Protein AF-A0A7S1TR32-F1 (afdb_monomer_lite)

InterPro domains:
  IPR044650 Tetratricopeptide repeat protein SRFR1-like [PTHR44749] (21-317)

Foldseek 3Di:
DDDDDDPDPDPPPPPPPPVVVVVCVVCPPPQDPVSVVLQVQLLVQLCVPQDPDPPGDDDPLSSSLVSNLVVVLVVLLVVCLVCVVFRDKDFLVQQPCVVPPPDPPRIDRDALSNSVSSSQVSVCRSVVPDHDDDLVPPDPVCQQLQVKPKAWCDFQPDGDPVRVVCVVVLLLVFLVLLVCLVPDDPDPPPPDPNPVVVPPPDAHLPADPVLSVQLSVDPDLCSNCVSSVAKHKGFDWDQALLDHPDTDTHKIWTKHQDADDDPDDPPSRVDRSHITTIIIDRNHPVVVVSVVSRRRSVRVVVSVVVSVVVPPDPPDDDPPPDDDDD

Organism: NCBI:txid124430

Sequence (326 aa):
VNPNPTPNPNPNPNLLPSRVAAYLRSKPFTAGAGRRALNEAAQRVGPWVQLRCKGFLANRRQHQQFGYAALQTAQAFRARVRAGGSGWAVTNAASSSSRHDGGDGGRHAFGWRDLFDAAAGWRQLSEPNDPVWWIDELPEASFRAGFGLQTPIVNGQQKVTRYYAYHGKAFAVLKAGMQRELRLPERHPRAEPNPGDGGRSGYRLRLSAAELKAAVAASTLEDAYGVVGQDFWVVTPCASTARPGEVLEGTRLTLVRKRPEVGAPAGAGTLDLGYEFTIRTASTPERWADMAAEMDAAFDALLTLAAQLESEPSANPNPNPNPNPN

Radius of gyration: 27.38 Å; chains: 1; bounding box: 57×77×94 Å

pLDDT: mean 77.46, std 17.84, range [32.88, 96.44]

Secondary structure (DSSP, 8-state):
----PPPPS---TTTTHHHHHHHHHHS-----HHHHHHHHHHHHHGGGG---STT----HHHHHHHHHHHHHHHHHHHHHHHTTTT--EEESTT-GGGGTS--TTSEEE--HHHHHHHHHHHHHHH-TTS----GGGS-HHHHHTT--EEEEEEEETEE-TTTGGGHHHHHHHHHHHHHHHTTS-S--TT-PPPGGGTT---------HHHHHHHHH--SHHHHHHHH-S-EEEEEEEE-SSSTT-EEEEEEEEEEE--PPTTPPTTGGG----EEEEEEE---HHHHHHHHHHHHHHHHHHHHHHHHHHHS--------------

Structure (mmCIF, N/CA/C/O backbone):
data_AF-A0A7S1TR32-F1
#
_entry.id   AF-A0A7S1TR32-F1
#
loop_
_atom_site.group_PDB
_atom_site.id
_atom_site.type_symbol
_atom_site.label_atom_id
_atom_site.label_alt_id
_atom_site.label_comp_id
_atom_site.label_asym_id
_atom_site.label_entity_id
_atom_site.label_seq_id
_atom_site.pdbx_PDB_ins_code
_atom_site.Cartn_x
_atom_site.Cartn_y
_atom_site.Cartn_z
_atom_site.occupancy
_atom_site.B_iso_or_equiv
_atom_site.auth_seq_id
_atom_site.auth_comp_id
_atom_site.auth_asym_id
_atom_site.auth_atom_id
_atom_site.pdbx_PDB_model_num
ATOM 1 N N . VAL A 1 1 ? 22.791 53.482 11.772 1.00 49.47 1 VAL A N 1
ATOM 2 C CA . VAL A 1 1 ? 21.836 54.308 11.001 1.00 49.47 1 VAL A CA 1
ATOM 3 C C . VAL A 1 1 ? 22.283 54.353 9.548 1.00 49.47 1 VAL A C 1
ATOM 5 O O . VAL A 1 1 ? 23.217 55.072 9.238 1.00 49.47 1 VAL A O 1
ATOM 8 N N . ASN A 1 2 ? 21.671 53.533 8.696 1.00 34.53 2 ASN A N 1
ATOM 9 C CA . ASN A 1 2 ? 21.180 53.920 7.369 1.00 34.53 2 ASN A CA 1
ATOM 10 C C . ASN A 1 2 ? 20.106 52.870 6.990 1.00 34.53 2 ASN A C 1
ATOM 12 O O . ASN A 1 2 ? 20.336 51.688 7.259 1.00 34.53 2 ASN A O 1
ATOM 16 N N . PRO A 1 3 ? 18.909 53.276 6.536 1.00 46.06 3 PRO A N 1
ATOM 17 C CA . PRO A 1 3 ? 17.685 52.494 6.653 1.00 46.06 3 PRO A CA 1
ATOM 18 C C . PRO A 1 3 ? 17.413 51.627 5.416 1.00 46.06 3 PRO A C 1
ATOM 20 O O . PRO A 1 3 ? 18.038 51.794 4.374 1.00 46.06 3 PRO A O 1
ATOM 23 N N . ASN A 1 4 ? 16.464 50.702 5.585 1.00 46.94 4 ASN A N 1
ATOM 24 C CA . ASN A 1 4 ? 15.763 49.899 4.577 1.00 46.94 4 ASN A CA 1
ATOM 25 C C . ASN A 1 4 ? 16.014 50.273 3.101 1.00 46.94 4 ASN A C 1
ATOM 27 O O . ASN A 1 4 ? 15.671 51.391 2.704 1.00 46.94 4 ASN A O 1
ATOM 31 N N . PRO A 1 5 ? 16.435 49.324 2.240 1.00 46.81 5 PRO A N 1
ATOM 32 C CA . PRO A 1 5 ? 16.205 49.486 0.816 1.00 46.81 5 PRO A CA 1
ATOM 33 C C . PRO A 1 5 ? 14.688 49.467 0.586 1.00 46.81 5 PRO A C 1
ATOM 35 O O . PRO A 1 5 ? 13.994 48.511 0.937 1.00 46.81 5 PRO A O 1
ATOM 38 N N . THR A 1 6 ? 14.159 50.558 0.044 1.00 51.66 6 THR A N 1
ATOM 39 C CA . THR A 1 6 ? 12.768 50.656 -0.392 1.00 51.66 6 THR A CA 1
ATOM 40 C C . THR A 1 6 ? 12.450 49.531 -1.386 1.00 51.66 6 THR A C 1
ATOM 42 O O . THR A 1 6 ? 13.268 49.235 -2.264 1.00 51.66 6 THR A O 1
ATOM 45 N N . PRO A 1 7 ? 11.273 48.884 -1.295 1.00 47.72 7 PRO A N 1
ATOM 46 C CA . PRO A 1 7 ? 10.867 47.928 -2.307 1.00 47.72 7 PRO A CA 1
ATOM 47 C C . PRO A 1 7 ? 10.631 48.681 -3.616 1.00 47.72 7 PRO A C 1
ATOM 49 O O . PRO A 1 7 ? 9.902 49.671 -3.654 1.00 47.72 7 PRO A O 1
ATOM 52 N N . ASN A 1 8 ? 11.267 48.212 -4.688 1.00 47.56 8 ASN A N 1
ATOM 53 C CA . ASN A 1 8 ? 11.054 48.715 -6.040 1.00 47.56 8 ASN A CA 1
ATOM 54 C C . ASN A 1 8 ? 9.543 48.660 -6.377 1.00 47.56 8 ASN A C 1
ATOM 56 O O . ASN A 1 8 ? 8.982 47.562 -6.396 1.00 47.56 8 ASN A O 1
ATOM 60 N N . PRO A 1 9 ? 8.868 49.797 -6.642 1.00 44.91 9 PRO A N 1
ATOM 61 C CA . PRO A 1 9 ? 7.409 49.853 -6.741 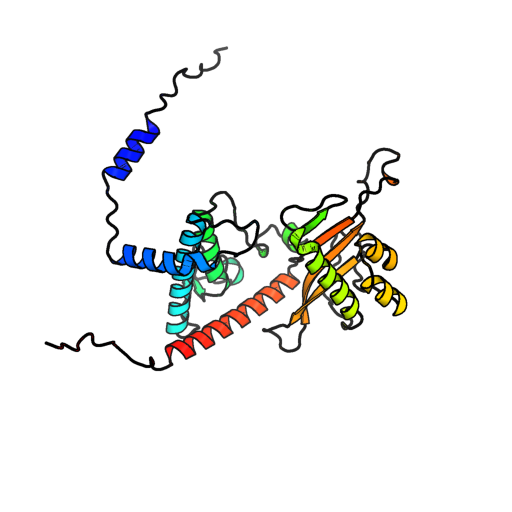1.00 44.91 9 PRO A CA 1
ATOM 62 C C . PRO A 1 9 ? 6.858 49.365 -8.088 1.00 44.91 9 PRO A C 1
ATOM 64 O O . PRO A 1 9 ? 5.678 49.549 -8.367 1.00 44.91 9 PRO A O 1
ATOM 67 N N . ASN A 1 10 ? 7.676 48.736 -8.936 1.00 47.22 10 ASN A N 1
ATOM 68 C CA . ASN A 1 10 ? 7.215 48.200 -10.212 1.00 47.22 10 ASN A CA 1
ATOM 69 C C . ASN A 1 10 ? 7.830 46.821 -10.499 1.00 47.22 10 ASN A C 1
ATOM 71 O O . ASN A 1 10 ? 8.858 46.727 -11.179 1.00 47.22 10 ASN A O 1
ATOM 75 N N . PRO A 1 11 ? 7.206 45.715 -10.049 1.00 45.19 11 PRO A N 1
ATOM 76 C CA . PRO A 1 11 ? 7.463 44.433 -10.673 1.00 45.19 11 PRO A CA 1
ATOM 77 C C . PRO A 1 11 ? 6.839 44.511 -12.064 1.00 45.19 11 PRO A C 1
ATOM 79 O O . PRO A 1 11 ? 5.631 44.368 -12.211 1.00 45.19 11 PRO A O 1
ATOM 82 N N . ASN A 1 12 ? 7.642 44.803 -13.088 1.00 48.34 12 ASN A N 1
ATOM 83 C CA . ASN A 1 12 ? 7.178 44.765 -14.471 1.00 48.34 12 ASN A CA 1
ATOM 84 C C . ASN A 1 12 ? 6.561 43.370 -14.733 1.00 48.34 12 ASN A C 1
ATOM 86 O O . ASN A 1 12 ? 7.318 42.394 -14.799 1.00 48.34 12 ASN A O 1
ATOM 90 N N . PRO A 1 13 ? 5.227 43.239 -14.890 1.00 46.03 13 PRO A N 1
ATOM 91 C CA . PRO A 1 13 ? 4.562 41.933 -14.930 1.00 46.03 13 PRO A CA 1
ATOM 92 C C . PRO A 1 13 ? 4.910 41.119 -16.186 1.00 46.03 13 PRO A C 1
ATOM 94 O O . PRO A 1 13 ? 4.563 39.945 -16.292 1.00 46.03 13 PRO A O 1
ATOM 97 N N . ASN A 1 14 ? 5.604 41.735 -17.151 1.00 50.97 14 ASN A N 1
ATOM 98 C CA . ASN A 1 14 ? 5.724 41.241 -18.519 1.00 50.97 14 ASN A CA 1
ATOM 99 C C . ASN A 1 14 ? 7.128 40.778 -18.937 1.00 50.97 14 ASN A C 1
ATOM 101 O O . ASN A 1 14 ? 7.303 40.365 -20.087 1.00 50.97 14 ASN A O 1
ATOM 105 N N . LEU A 1 15 ? 8.132 40.790 -18.053 1.00 47.75 15 LEU A N 1
ATOM 106 C CA . LEU A 1 15 ? 9.514 40.457 -18.448 1.00 47.75 15 LEU A CA 1
ATOM 107 C C . LEU A 1 15 ? 9.893 38.972 -18.343 1.00 47.75 15 LEU A C 1
ATOM 109 O O . LEU A 1 15 ? 10.883 38.560 -18.946 1.00 47.75 15 LEU A O 1
ATOM 113 N N . LEU A 1 16 ? 9.103 38.158 -17.642 1.00 48.06 16 LEU A N 1
ATOM 114 C CA . LEU A 1 16 ? 9.384 36.729 -17.446 1.00 48.06 16 LEU A CA 1
ATOM 115 C C . LEU A 1 16 ? 8.550 35.792 -18.347 1.00 48.06 16 LEU A C 1
ATOM 117 O O . LEU A 1 16 ? 9.132 34.856 -18.896 1.00 48.06 16 LEU A O 1
ATOM 121 N N . PRO A 1 17 ? 7.250 36.035 -18.624 1.00 55.88 17 PRO A N 1
ATOM 122 C CA . PRO A 1 17 ? 6.466 35.126 -19.469 1.00 55.88 17 PRO A CA 1
ATOM 123 C C . PRO A 1 17 ? 6.819 35.224 -20.959 1.00 55.88 17 PRO A C 1
ATOM 125 O O . PRO A 1 17 ? 6.887 34.215 -21.658 1.00 55.88 17 PRO A O 1
ATOM 128 N N . SER A 1 18 ? 7.065 36.438 -21.460 1.00 58.69 18 SER A N 1
ATOM 129 C CA . SER A 1 18 ? 7.232 36.719 -22.892 1.00 58.69 18 SER A CA 1
ATOM 130 C C . SER A 1 18 ? 8.546 36.172 -23.455 1.00 58.69 18 SER A C 1
ATOM 132 O O . SER A 1 18 ? 8.541 35.549 -24.515 1.00 58.69 18 SER A O 1
ATOM 134 N N . ARG A 1 19 ? 9.659 36.324 -22.724 1.00 56.91 19 ARG A N 1
ATOM 135 C CA . ARG A 1 19 ? 10.983 35.809 -23.113 1.00 56.91 19 ARG A CA 1
ATOM 136 C C . ARG A 1 19 ? 11.084 34.292 -23.006 1.00 56.91 19 ARG A C 1
ATOM 138 O O . ARG A 1 19 ? 11.621 33.670 -23.916 1.00 56.91 19 ARG A O 1
ATOM 145 N N . VAL A 1 20 ? 10.518 33.685 -21.960 1.00 58.81 20 VAL A N 1
ATOM 146 C CA . VAL A 1 20 ? 10.451 32.218 -21.831 1.00 58.81 20 VAL A CA 1
ATOM 147 C C . VAL A 1 20 ? 9.552 31.634 -22.917 1.00 58.81 20 VAL A C 1
ATOM 149 O O . VAL A 1 20 ? 9.942 30.689 -23.595 1.00 58.81 20 VAL A O 1
ATOM 152 N N . ALA A 1 21 ? 8.386 32.232 -23.169 1.00 57.97 21 ALA A N 1
ATOM 153 C CA . ALA A 1 21 ? 7.505 31.778 -24.237 1.00 57.97 21 ALA A CA 1
ATOM 154 C C . ALA A 1 21 ? 8.094 32.024 -25.637 1.00 57.97 21 ALA A C 1
ATOM 156 O O . ALA A 1 21 ? 7.834 31.237 -26.542 1.00 57.97 21 ALA A O 1
ATOM 157 N N . ALA A 1 22 ? 8.873 33.088 -25.848 1.00 65.12 22 ALA A N 1
ATOM 158 C CA . ALA A 1 22 ? 9.608 33.316 -27.094 1.00 65.12 22 ALA A CA 1
ATOM 159 C C . ALA A 1 22 ? 10.755 32.310 -27.267 1.00 65.12 22 ALA A C 1
ATOM 161 O O . ALA A 1 22 ? 10.927 31.792 -28.360 1.00 65.12 22 ALA A O 1
ATOM 162 N N . TYR A 1 23 ? 11.473 31.967 -26.194 1.00 63.12 23 TYR A N 1
ATOM 163 C CA . TYR A 1 23 ? 12.521 30.941 -26.185 1.00 63.12 23 TYR A CA 1
ATOM 164 C C . TYR A 1 23 ? 11.973 29.529 -26.457 1.00 63.12 23 TYR A C 1
ATOM 166 O O . TYR A 1 23 ? 12.536 28.776 -27.247 1.00 63.12 23 TYR A O 1
ATOM 174 N N . LEU A 1 24 ? 10.836 29.177 -25.850 1.00 57.56 24 LEU A N 1
ATOM 175 C CA . LEU A 1 24 ? 10.152 27.903 -26.098 1.00 57.56 24 LEU A CA 1
ATOM 176 C C . LEU A 1 24 ? 9.548 27.832 -27.510 1.00 57.56 24 LEU A C 1
ATOM 178 O O . LEU A 1 24 ? 9.465 26.749 -28.082 1.00 57.56 24 LEU A O 1
ATOM 182 N N . ARG A 1 25 ? 9.143 28.973 -28.087 1.00 61.00 25 ARG A N 1
ATOM 183 C CA . ARG A 1 25 ? 8.637 29.062 -29.469 1.00 61.00 25 ARG A CA 1
ATOM 184 C C . ARG A 1 25 ? 9.746 29.109 -30.521 1.00 61.00 25 ARG A C 1
ATOM 186 O O . ARG A 1 25 ? 9.542 28.592 -31.612 1.00 61.00 25 ARG A O 1
ATOM 193 N N . SER A 1 26 ? 10.902 29.698 -30.210 1.00 56.25 26 SER A N 1
ATOM 194 C CA . SER A 1 26 ? 12.038 29.824 -31.136 1.00 56.25 26 SER A CA 1
ATOM 195 C C . SER A 1 26 ? 12.838 28.533 -31.297 1.00 56.25 26 SER A C 1
ATOM 197 O O . SER A 1 26 ? 13.580 28.387 -32.265 1.00 56.25 26 SER A O 1
ATOM 199 N N . LYS A 1 27 ? 12.656 27.570 -30.389 1.00 49.91 27 LYS A N 1
ATOM 200 C CA . LYS A 1 27 ? 13.121 26.191 -30.535 1.00 49.91 27 LYS A CA 1
ATOM 201 C C . LYS A 1 27 ? 11.909 25.263 -30.617 1.00 49.91 27 LYS A C 1
ATOM 203 O O . LYS A 1 27 ? 11.588 24.628 -29.611 1.00 49.91 27 LYS A O 1
ATOM 208 N N . PRO A 1 28 ? 11.214 25.175 -31.770 1.00 51.50 28 PRO A N 1
ATOM 209 C CA . PRO A 1 28 ? 10.171 24.177 -31.935 1.00 51.50 28 PRO A CA 1
ATOM 210 C C . PRO A 1 28 ? 10.794 22.818 -31.642 1.00 51.50 28 PRO A C 1
ATOM 212 O O . PRO A 1 28 ? 11.722 22.377 -32.320 1.00 51.50 28 PRO A O 1
ATOM 215 N N . PHE A 1 29 ? 10.334 22.189 -30.566 1.00 53.91 29 PHE A N 1
ATOM 216 C CA . PHE A 1 29 ? 10.817 20.880 -30.193 1.00 53.91 29 PHE A CA 1
ATOM 217 C C . PHE A 1 29 ? 10.297 19.875 -31.228 1.00 53.91 29 PHE A C 1
ATOM 219 O O . PHE A 1 29 ? 9.183 19.360 -31.121 1.00 53.91 29 PHE A O 1
ATOM 226 N N . THR A 1 30 ? 11.086 19.608 -32.264 1.00 56.97 30 THR A N 1
ATOM 227 C CA . THR A 1 30 ? 10.815 18.541 -33.222 1.00 56.97 30 THR A CA 1
ATOM 228 C C . THR A 1 30 ? 11.233 17.227 -32.583 1.00 56.97 30 THR A C 1
ATOM 230 O O . THR A 1 30 ? 12.394 16.826 -32.583 1.00 56.97 30 THR A O 1
ATOM 233 N N . ALA A 1 31 ? 10.258 16.541 -31.985 1.00 60.44 31 ALA A N 1
ATOM 234 C CA . ALA A 1 31 ? 10.455 15.181 -31.513 1.00 60.44 31 ALA A CA 1
ATOM 235 C C . ALA A 1 31 ? 10.913 14.323 -32.695 1.00 60.44 31 ALA A C 1
ATOM 237 O O . ALA A 1 31 ? 10.138 14.136 -33.630 1.00 60.44 31 ALA A O 1
ATOM 238 N N . GLY A 1 32 ? 12.138 13.791 -32.661 1.00 74.44 32 GLY A N 1
ATOM 239 C CA . GLY A 1 32 ? 12.551 12.747 -33.600 1.00 74.44 32 GLY A CA 1
ATOM 240 C C . GLY A 1 32 ? 11.578 11.561 -33.557 1.00 74.44 32 GLY A C 1
ATOM 241 O O . GLY A 1 32 ? 10.843 11.392 -32.579 1.00 74.44 32 GLY A O 1
ATOM 242 N N . ALA A 1 33 ? 11.561 10.731 -34.603 1.00 74.75 33 ALA A N 1
ATOM 243 C CA . ALA A 1 33 ? 10.620 9.609 -34.720 1.00 74.75 33 ALA A CA 1
ATOM 244 C C . ALA A 1 33 ? 10.589 8.717 -33.461 1.00 74.75 33 ALA A C 1
ATOM 246 O O . ALA A 1 33 ? 9.510 8.391 -32.971 1.00 74.75 33 ALA A O 1
ATOM 247 N N . GLY A 1 34 ? 11.755 8.438 -32.863 1.00 79.38 34 GLY A N 1
ATOM 248 C CA . GLY A 1 34 ? 11.855 7.669 -31.617 1.00 79.38 34 GLY A CA 1
ATOM 249 C C . GLY A 1 34 ? 11.164 8.322 -30.413 1.00 79.38 34 GLY A C 1
ATOM 250 O O . GLY A 1 34 ? 10.498 7.638 -29.642 1.00 79.38 34 GLY A O 1
ATOM 251 N N . ARG A 1 35 ? 11.234 9.654 -30.267 1.00 82.62 35 ARG A N 1
ATOM 252 C CA . ARG A 1 35 ? 10.548 10.356 -29.168 1.00 82.62 35 ARG A CA 1
ATOM 253 C C . ARG A 1 35 ? 9.034 10.397 -29.370 1.00 82.62 35 ARG A C 1
ATOM 255 O O . ARG A 1 35 ? 8.302 10.325 -28.389 1.00 82.62 35 ARG A O 1
ATOM 262 N N . ARG A 1 36 ? 8.555 10.488 -30.616 1.00 86.75 36 ARG A N 1
ATOM 263 C CA . ARG A 1 36 ? 7.113 10.377 -30.904 1.00 86.75 36 ARG A CA 1
ATOM 264 C C . ARG A 1 36 ? 6.587 8.993 -30.539 1.00 86.75 36 ARG A C 1
ATOM 266 O O . ARG A 1 36 ? 5.637 8.909 -29.771 1.00 86.75 36 ARG A O 1
ATOM 273 N N . ALA A 1 37 ? 7.281 7.939 -30.968 1.00 88.00 37 ALA A N 1
ATOM 274 C CA . ALA A 1 37 ? 6.925 6.565 -30.624 1.00 88.00 37 ALA A CA 1
ATOM 275 C C . ALA A 1 37 ? 6.905 6.327 -29.102 1.00 88.00 37 ALA A C 1
ATOM 277 O O . ALA A 1 37 ? 5.963 5.730 -28.585 1.00 88.00 37 ALA A O 1
ATOM 278 N N . LEU A 1 38 ? 7.897 6.849 -28.365 1.00 88.81 38 LEU A N 1
ATOM 279 C CA . LEU A 1 38 ? 7.924 6.761 -26.901 1.00 88.81 38 LEU A CA 1
ATOM 280 C C . LEU A 1 38 ? 6.720 7.469 -26.262 1.00 88.81 38 LEU A C 1
ATOM 282 O O . LEU A 1 38 ? 6.091 6.926 -25.357 1.00 88.81 38 LEU A O 1
ATOM 286 N N . ASN A 1 39 ? 6.381 8.668 -26.739 1.00 91.12 39 ASN A N 1
ATOM 287 C CA . ASN A 1 39 ? 5.236 9.421 -26.232 1.00 91.12 39 ASN A CA 1
ATOM 288 C C . ASN A 1 39 ? 3.913 8.696 -26.496 1.00 91.12 39 ASN A C 1
ATOM 290 O O . ASN A 1 39 ? 3.080 8.622 -25.598 1.00 91.12 39 ASN A O 1
ATOM 294 N N . GLU A 1 40 ? 3.728 8.156 -27.699 1.00 92.69 40 GLU A N 1
ATOM 295 C CA . GLU A 1 40 ? 2.534 7.393 -28.071 1.00 92.69 40 GLU A CA 1
ATOM 296 C C . GLU A 1 40 ? 2.396 6.121 -27.228 1.00 92.69 40 GLU A C 1
ATOM 298 O O . GLU A 1 40 ? 1.314 5.828 -26.721 1.00 92.69 40 GLU A O 1
ATOM 303 N N . ALA A 1 41 ? 3.493 5.390 -27.013 1.00 93.50 41 ALA A N 1
ATOM 304 C CA . ALA A 1 41 ? 3.501 4.227 -26.132 1.00 93.50 41 ALA A CA 1
ATOM 305 C C . ALA A 1 41 ? 3.141 4.614 -24.686 1.00 93.50 41 ALA A C 1
ATOM 307 O O . ALA A 1 41 ? 2.286 3.973 -24.072 1.00 93.50 41 ALA A O 1
ATOM 308 N N . ALA A 1 42 ? 3.719 5.702 -24.165 1.00 94.50 42 ALA A N 1
ATOM 309 C CA . ALA A 1 42 ? 3.432 6.186 -22.816 1.00 94.50 42 ALA A CA 1
ATOM 310 C C . ALA A 1 42 ? 1.962 6.608 -22.674 1.00 94.50 42 ALA A C 1
ATOM 312 O O . ALA A 1 42 ? 1.338 6.319 -21.659 1.00 94.50 42 ALA A O 1
ATOM 313 N N . GLN A 1 43 ? 1.373 7.226 -23.700 1.00 94.75 43 GLN A N 1
ATOM 314 C CA . GLN A 1 43 ? -0.041 7.614 -23.708 1.00 94.75 43 GLN A CA 1
ATOM 315 C C . GLN A 1 43 ? -0.998 6.418 -23.733 1.00 94.75 43 GLN A C 1
ATOM 317 O O . GLN A 1 43 ? -2.111 6.528 -23.221 1.00 94.75 43 GLN A O 1
ATOM 322 N N . ARG A 1 44 ? -0.586 5.276 -24.297 1.00 95.81 44 ARG A N 1
ATOM 323 C CA . ARG A 1 44 ? -1.390 4.041 -24.298 1.00 95.81 44 ARG A CA 1
ATOM 324 C C . ARG A 1 44 ? -1.423 3.369 -22.926 1.00 95.81 44 ARG A C 1
ATOM 326 O O . ARG A 1 44 ? -2.480 2.903 -22.512 1.00 95.81 44 ARG A O 1
ATOM 333 N N . VAL A 1 45 ? -0.287 3.335 -22.229 1.00 96.44 45 VAL A N 1
ATOM 334 C CA . VAL A 1 45 ? -0.143 2.668 -20.918 1.00 96.44 45 VAL A CA 1
ATOM 335 C C . VAL A 1 45 ? -0.530 3.591 -19.760 1.00 96.44 45 VAL A C 1
ATOM 337 O O . VAL A 1 45 ? -1.091 3.149 -18.763 1.00 96.44 45 VAL A O 1
ATOM 340 N N . GLY A 1 46 ? -0.281 4.892 -19.903 1.00 95.44 46 GLY A N 1
ATOM 341 C CA . GLY A 1 46 ? -0.515 5.921 -18.892 1.00 95.44 46 GLY A CA 1
ATOM 342 C C . GLY A 1 46 ? -1.868 5.843 -18.174 1.00 95.44 46 GLY A C 1
ATOM 343 O O . GLY A 1 46 ? -1.896 5.884 -16.944 1.00 95.44 46 GLY A O 1
ATOM 344 N N . PRO A 1 47 ? -2.995 5.684 -18.893 1.00 96.00 47 PRO A N 1
ATOM 345 C CA . PRO A 1 47 ? -4.320 5.592 -18.284 1.00 96.00 47 PRO A CA 1
ATOM 346 C C . PRO A 1 47 ? -4.544 4.378 -17.370 1.00 96.00 47 PRO A C 1
ATOM 348 O O . PRO A 1 47 ? -5.540 4.365 -16.650 1.00 96.00 47 PRO A O 1
ATOM 351 N N . TRP A 1 48 ? -3.673 3.361 -17.373 1.00 95.31 48 TRP A N 1
ATOM 352 C CA . TRP A 1 48 ? -3.840 2.160 -16.540 1.00 95.31 48 TRP A CA 1
ATOM 353 C C . TRP A 1 48 ? -3.713 2.448 -15.042 1.00 95.31 48 TRP A C 1
ATOM 355 O O . TRP A 1 48 ? -4.306 1.737 -14.236 1.00 95.31 48 TRP A O 1
ATOM 365 N N . VAL A 1 49 ? -3.022 3.526 -14.659 1.00 92.38 49 VAL A N 1
ATOM 366 C CA . VAL A 1 49 ? -2.949 3.976 -13.258 1.00 92.38 49 VAL A CA 1
ATOM 367 C C . VAL A 1 49 ? -4.268 4.579 -12.756 1.00 92.38 49 VAL A C 1
ATOM 369 O O . VAL A 1 49 ? -4.446 4.790 -11.557 1.00 92.38 49 VAL A O 1
ATOM 372 N N . GLN A 1 50 ? -5.210 4.893 -13.655 1.00 93.00 50 GLN A N 1
ATOM 373 C CA . GLN A 1 50 ? -6.444 5.575 -13.287 1.00 93.00 50 GLN A CA 1
ATOM 374 C C . GLN A 1 50 ? -7.386 4.664 -12.499 1.00 93.00 50 GLN A C 1
ATOM 376 O O . GLN A 1 50 ? -8.044 3.783 -13.055 1.00 93.00 50 GLN A O 1
ATOM 381 N N . LEU A 1 51 ? -7.585 4.992 -11.224 1.00 88.38 51 LEU A N 1
ATOM 382 C CA . LEU A 1 51 ? -8.676 4.426 -10.441 1.00 88.38 51 LEU A CA 1
ATOM 383 C C . LEU A 1 51 ? -10.016 4.981 -10.939 1.00 88.38 51 LEU A C 1
ATOM 385 O O . LEU A 1 51 ? -10.258 6.190 -10.924 1.00 88.38 51 LEU A O 1
ATOM 389 N N . ARG A 1 52 ? -10.901 4.088 -11.390 1.00 88.50 52 ARG A N 1
ATOM 390 C CA . ARG A 1 52 ? -12.247 4.428 -11.877 1.00 88.50 52 ARG A CA 1
ATOM 391 C C . ARG A 1 52 ? -13.261 4.413 -10.731 1.00 88.50 52 ARG A C 1
ATOM 393 O O . ARG A 1 52 ? -14.178 3.597 -10.710 1.00 88.50 52 ARG A O 1
ATOM 400 N N . CYS A 1 53 ? -13.079 5.299 -9.755 1.00 81.00 53 CYS A N 1
ATOM 401 C CA . CYS A 1 53 ? -13.998 5.453 -8.627 1.00 81.00 53 CYS A CA 1
ATOM 402 C C . CYS A 1 53 ? -14.137 6.919 -8.179 1.00 81.00 53 CYS A C 1
ATOM 404 O O . CYS A 1 53 ? -13.349 7.791 -8.549 1.00 81.00 53 CYS A O 1
ATOM 406 N N . LYS A 1 54 ? -15.188 7.209 -7.399 1.00 77.94 54 LYS A N 1
ATOM 407 C CA . LYS A 1 54 ? -15.505 8.570 -6.938 1.00 77.94 54 LYS A CA 1
ATOM 408 C C . LYS A 1 54 ? -14.328 9.171 -6.158 1.00 77.94 54 LYS A C 1
ATOM 410 O O . LYS A 1 54 ? -13.785 8.530 -5.266 1.00 77.94 54 LYS A O 1
ATOM 415 N N . GLY A 1 55 ? -13.985 10.421 -6.472 1.00 77.56 55 GLY A N 1
ATOM 416 C CA . GLY A 1 55 ? -12.896 11.160 -5.820 1.00 77.56 55 GLY A CA 1
ATOM 417 C C . GLY A 1 55 ? -11.528 11.025 -6.498 1.00 77.56 55 GLY A C 1
ATOM 418 O O . GLY A 1 55 ? -10.615 11.755 -6.129 1.00 77.56 55 GLY A O 1
ATOM 419 N N . PHE A 1 56 ? -11.389 10.164 -7.512 1.00 83.56 56 PHE A N 1
ATOM 420 C CA . PHE A 1 56 ? -10.159 10.012 -8.294 1.00 83.56 56 PHE A CA 1
ATOM 421 C C . 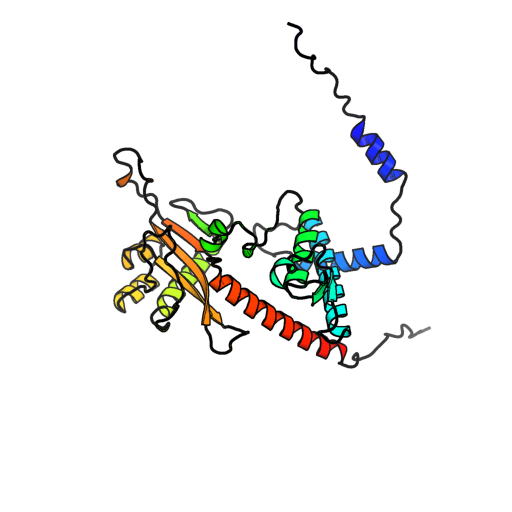PHE A 1 56 ? -10.376 10.546 -9.710 1.00 83.56 56 PHE A C 1
ATOM 423 O O . PHE A 1 56 ? -10.891 9.853 -10.585 1.00 83.56 56 PHE A O 1
ATOM 430 N N . LEU A 1 57 ? -10.018 11.813 -9.926 1.00 89.12 57 LEU A N 1
ATOM 431 C CA . LEU A 1 57 ? -10.139 12.469 -11.229 1.00 89.12 57 LEU A CA 1
ATOM 432 C C . LEU A 1 57 ? -8.968 12.099 -12.142 1.00 89.12 57 LEU A C 1
ATOM 434 O O . LEU A 1 57 ? -7.858 11.853 -11.675 1.00 89.12 57 LEU A O 1
ATOM 438 N N . ALA A 1 58 ? -9.221 12.088 -13.451 1.00 91.88 58 ALA A N 1
ATOM 439 C CA . ALA A 1 58 ? -8.173 11.871 -14.435 1.00 91.88 58 ALA A CA 1
ATOM 440 C C . ALA A 1 58 ? -7.175 13.030 -14.440 1.00 91.88 58 ALA A C 1
ATOM 442 O O . ALA A 1 58 ? -7.555 14.192 -14.577 1.00 91.88 58 ALA A O 1
ATOM 443 N N . ASN A 1 59 ? -5.889 12.698 -14.351 1.00 90.88 59 ASN A N 1
ATOM 444 C CA . ASN A 1 59 ? -4.808 13.666 -14.420 1.00 90.88 59 ASN A CA 1
ATOM 445 C C . ASN A 1 59 ? -3.849 13.274 -15.545 1.00 90.88 59 ASN A C 1
ATOM 447 O O . ASN A 1 59 ? -3.075 12.327 -15.427 1.00 90.88 59 ASN A O 1
ATOM 451 N N . ARG A 1 60 ? -3.878 14.045 -16.639 1.00 91.38 60 ARG A N 1
ATOM 452 C CA . ARG A 1 60 ? -3.037 13.796 -17.821 1.00 91.38 60 ARG A CA 1
ATOM 453 C C . ARG A 1 60 ? -1.543 13.810 -17.496 1.00 91.38 60 ARG A C 1
ATOM 455 O O . ARG A 1 60 ? -0.793 13.064 -18.115 1.00 91.38 60 ARG A O 1
ATOM 462 N N . ARG A 1 61 ? -1.107 14.631 -16.533 1.00 91.19 61 ARG A N 1
ATOM 463 C CA . ARG A 1 61 ? 0.298 14.683 -16.107 1.00 91.19 61 ARG A CA 1
ATOM 464 C C . ARG A 1 61 ? 0.695 13.385 -15.410 1.00 91.19 61 ARG A C 1
ATOM 466 O O . ARG A 1 61 ? 1.729 12.826 -15.754 1.00 91.19 61 ARG A O 1
ATOM 473 N N . GLN A 1 62 ? -0.141 12.893 -14.497 1.00 92.25 62 GLN A N 1
ATOM 474 C CA . GLN A 1 62 ? 0.085 11.616 -13.811 1.00 92.25 62 GLN A CA 1
ATOM 475 C C . GLN A 1 62 ? 0.021 10.432 -14.783 1.00 92.25 62 GLN A C 1
ATOM 477 O O . GLN A 1 62 ? 0.866 9.551 -14.720 1.00 92.25 62 GLN A O 1
ATOM 482 N N . HIS A 1 63 ? -0.915 10.430 -15.740 1.00 94.81 63 HIS A N 1
ATOM 483 C CA . HIS A 1 63 ? -0.969 9.388 -16.776 1.00 94.81 63 HIS A CA 1
ATOM 484 C C . HIS A 1 63 ? 0.302 9.378 -17.621 1.00 94.81 63 HIS A C 1
ATOM 486 O O . HIS A 1 63 ? 0.888 8.324 -17.834 1.00 94.81 63 HIS A O 1
ATOM 492 N N . GLN A 1 64 ? 0.765 10.545 -18.073 1.00 92.19 64 GLN A N 1
ATOM 493 C CA . GLN A 1 64 ? 1.989 10.634 -18.865 1.00 92.19 64 GLN A CA 1
ATOM 494 C C . GLN A 1 64 ? 3.216 10.180 -18.058 1.00 92.19 64 GLN A C 1
ATOM 496 O O . GLN A 1 64 ? 4.036 9.417 -18.564 1.00 92.19 64 GLN A O 1
ATOM 501 N N . GLN A 1 65 ? 3.321 10.624 -16.803 1.00 93.69 65 GLN A N 1
ATOM 502 C CA . GLN A 1 65 ? 4.374 10.232 -15.868 1.00 93.69 65 GLN A CA 1
ATOM 503 C C . GLN A 1 65 ? 4.398 8.717 -15.638 1.00 93.69 65 GLN A C 1
ATOM 505 O O . GLN A 1 65 ? 5.446 8.094 -15.797 1.00 93.69 65 GLN A O 1
ATOM 510 N N . PHE A 1 66 ? 3.247 8.121 -15.322 1.00 95.00 66 PHE A N 1
ATOM 511 C CA . PHE A 1 66 ? 3.115 6.678 -15.144 1.00 95.00 66 PHE A CA 1
ATOM 512 C C . PHE A 1 66 ? 3.465 5.916 -16.424 1.00 95.00 66 PHE A C 1
ATOM 514 O O . PHE A 1 66 ? 4.163 4.911 -16.365 1.00 95.00 66 PHE A O 1
ATOM 521 N N . GLY A 1 67 ? 3.031 6.414 -17.586 1.00 95.44 67 GLY A N 1
ATOM 522 C CA . GLY A 1 67 ? 3.351 5.818 -18.879 1.00 95.44 67 GLY A CA 1
ATOM 523 C C . GLY A 1 67 ? 4.857 5.719 -19.119 1.00 95.44 67 GLY A C 1
ATOM 524 O O . GLY A 1 67 ? 5.341 4.664 -19.518 1.00 95.44 67 GLY A O 1
ATOM 525 N N . TYR A 1 68 ? 5.618 6.780 -18.833 1.00 94.25 68 TYR A N 1
ATOM 526 C CA . TYR A 1 68 ? 7.079 6.724 -18.943 1.00 94.25 68 TYR A CA 1
ATOM 527 C C . TYR A 1 68 ? 7.721 5.815 -17.897 1.00 94.25 68 TYR A C 1
ATOM 529 O O . TYR A 1 68 ? 8.623 5.057 -18.251 1.00 94.25 68 TYR A O 1
ATOM 537 N N . ALA A 1 69 ? 7.234 5.845 -16.652 1.00 94.12 69 ALA A N 1
ATOM 538 C CA . ALA A 1 69 ? 7.702 4.945 -15.603 1.00 94.12 69 ALA A CA 1
ATOM 539 C C . ALA A 1 69 ? 7.548 3.484 -16.028 1.00 94.12 69 ALA A C 1
ATOM 541 O O . ALA A 1 69 ? 8.531 2.753 -16.084 1.00 94.12 69 ALA A O 1
ATOM 542 N N . ALA A 1 70 ? 6.343 3.093 -16.445 1.00 94.00 70 ALA A N 1
ATOM 543 C CA . ALA A 1 70 ? 6.042 1.742 -16.894 1.00 94.00 70 ALA A CA 1
ATOM 544 C C . ALA A 1 70 ? 6.929 1.308 -18.072 1.00 94.00 70 ALA A C 1
ATOM 546 O O . ALA A 1 70 ? 7.412 0.178 -18.087 1.00 94.00 70 ALA A O 1
ATOM 547 N N . LEU A 1 71 ? 7.188 2.196 -19.038 1.00 93.56 71 LEU A N 1
ATOM 548 C CA . LEU A 1 71 ? 8.066 1.884 -20.168 1.00 93.56 71 LEU A CA 1
ATOM 549 C C . LEU A 1 71 ? 9.529 1.704 -19.752 1.00 93.56 71 LEU A C 1
ATOM 551 O O . LEU A 1 71 ? 10.157 0.753 -20.211 1.00 93.56 71 LEU A O 1
ATOM 555 N N . GLN A 1 72 ? 10.070 2.572 -18.891 1.00 91.69 72 GLN A N 1
ATOM 556 C CA . GLN A 1 72 ? 11.437 2.418 -18.385 1.00 91.69 72 GLN A CA 1
ATOM 557 C C . GLN A 1 72 ? 11.577 1.120 -17.586 1.00 91.69 72 GLN A C 1
ATOM 559 O O . GLN A 1 72 ? 12.491 0.338 -17.838 1.00 91.69 72 GLN A O 1
ATOM 564 N N . THR A 1 73 ? 10.645 0.873 -16.666 1.00 89.75 73 THR A N 1
ATOM 565 C CA . THR A 1 73 ? 10.564 -0.346 -15.857 1.00 89.75 73 THR A CA 1
ATOM 566 C C . THR A 1 73 ? 10.501 -1.584 -16.755 1.00 89.75 73 THR A C 1
ATOM 568 O O . THR A 1 73 ? 11.289 -2.506 -16.573 1.00 89.75 73 THR A O 1
ATOM 571 N N . ALA A 1 74 ? 9.656 -1.588 -17.792 1.00 89.56 74 ALA A N 1
ATOM 572 C CA . ALA A 1 74 ? 9.550 -2.700 -18.739 1.00 89.56 74 ALA A CA 1
ATOM 573 C C . ALA A 1 74 ? 10.830 -2.913 -19.568 1.00 89.56 74 ALA A C 1
ATOM 575 O O . ALA A 1 74 ? 11.223 -4.050 -19.820 1.00 89.56 74 ALA A O 1
ATOM 576 N N . GLN A 1 75 ? 11.501 -1.839 -19.993 1.00 88.62 75 GLN A N 1
ATOM 577 C CA . GLN A 1 75 ? 12.766 -1.926 -20.730 1.00 88.62 75 GLN A CA 1
ATOM 578 C C . GLN A 1 75 ? 13.894 -2.493 -19.863 1.00 88.62 75 GLN A C 1
ATOM 580 O O . GLN A 1 75 ? 14.608 -3.387 -20.319 1.00 88.62 75 GLN A O 1
ATOM 585 N N . ALA A 1 76 ? 14.028 -2.002 -18.629 1.00 87.00 76 ALA A N 1
ATOM 586 C CA . ALA A 1 76 ? 14.997 -2.489 -17.649 1.00 87.00 76 ALA A CA 1
ATOM 587 C C . ALA A 1 76 ? 14.751 -3.967 -17.325 1.00 87.00 76 ALA A C 1
ATOM 589 O O . ALA A 1 76 ? 15.653 -4.798 -17.414 1.00 87.00 76 ALA A O 1
ATOM 590 N N . PHE A 1 77 ? 13.494 -4.313 -17.062 1.00 86.44 77 PHE A N 1
ATOM 591 C CA . PHE A 1 77 ? 13.080 -5.679 -16.789 1.00 86.44 77 PHE A CA 1
ATOM 592 C C . PHE A 1 77 ? 13.361 -6.625 -17.969 1.00 86.44 77 PHE A C 1
ATOM 594 O O . PHE A 1 77 ? 13.934 -7.696 -17.792 1.00 86.44 77 PHE A O 1
ATOM 601 N N . ARG A 1 78 ? 13.072 -6.210 -19.207 1.00 86.81 78 ARG A N 1
ATOM 602 C CA . ARG A 1 78 ? 13.405 -7.004 -20.400 1.00 86.81 78 ARG A CA 1
ATOM 603 C C . ARG A 1 78 ? 14.915 -7.171 -20.593 1.00 86.81 78 ARG A C 1
ATOM 605 O O . ARG A 1 78 ? 15.368 -8.236 -20.999 1.00 86.81 78 ARG A O 1
ATOM 612 N N . ALA A 1 79 ? 15.707 -6.136 -20.313 1.00 87.00 79 ALA A N 1
ATOM 613 C CA . ALA A 1 79 ? 17.166 -6.238 -20.354 1.00 87.00 79 ALA A CA 1
ATOM 614 C C . ALA A 1 79 ? 17.686 -7.250 -19.320 1.00 87.00 79 ALA A C 1
ATOM 616 O O . ALA A 1 79 ? 18.556 -8.058 -19.646 1.00 87.00 79 ALA A O 1
ATOM 617 N N . ARG A 1 80 ? 17.100 -7.260 -18.115 1.00 86.75 80 ARG A N 1
ATOM 618 C CA . ARG A 1 80 ? 17.394 -8.237 -17.059 1.00 86.75 80 ARG A CA 1
ATOM 619 C C . ARG A 1 80 ? 17.138 -9.674 -17.511 1.00 86.75 80 ARG A C 1
ATOM 621 O O . ARG A 1 80 ? 18.021 -10.515 -17.358 1.00 86.75 80 ARG A O 1
ATOM 628 N N . VAL A 1 81 ? 15.970 -9.933 -18.099 1.00 87.50 81 VAL A N 1
ATOM 629 C CA . VAL A 1 81 ? 15.586 -11.256 -18.623 1.00 87.50 81 VAL A CA 1
ATOM 630 C C . VAL A 1 81 ? 16.577 -11.729 -19.690 1.00 87.50 81 VAL A C 1
ATOM 632 O O . VAL A 1 81 ? 17.153 -12.809 -19.568 1.00 87.50 81 VAL A O 1
ATOM 635 N N . ARG A 1 82 ? 16.874 -10.886 -20.686 1.00 86.38 82 ARG A N 1
ATOM 636 C CA . ARG A 1 82 ? 17.790 -11.222 -21.795 1.00 86.38 82 ARG A CA 1
ATOM 637 C C . ARG A 1 82 ? 19.236 -11.441 -21.369 1.00 86.38 82 ARG A C 1
ATOM 639 O O . ARG A 1 82 ? 19.965 -12.160 -22.042 1.00 86.38 82 ARG A O 1
ATOM 646 N N . ALA A 1 83 ? 19.654 -10.835 -20.263 1.00 83.69 83 ALA A N 1
ATOM 647 C CA . ALA A 1 83 ? 20.966 -11.056 -19.663 1.00 83.69 83 ALA A CA 1
ATOM 648 C C . ALA A 1 83 ? 21.048 -12.355 -18.833 1.00 83.69 83 ALA A C 1
ATOM 650 O O . ALA A 1 83 ? 21.992 -12.526 -18.062 1.00 83.69 83 ALA A O 1
ATOM 651 N N . GLY A 1 84 ? 20.055 -13.245 -18.938 1.00 77.38 84 GLY A N 1
ATOM 652 C CA . GLY A 1 84 ? 20.026 -14.517 -18.219 1.00 77.38 84 GLY A CA 1
ATOM 653 C C . GLY A 1 84 ? 19.642 -14.381 -16.748 1.00 77.38 84 GLY A C 1
ATOM 654 O O . GLY A 1 84 ? 20.072 -15.192 -15.935 1.00 77.38 84 GLY A O 1
ATOM 655 N N . GLY A 1 85 ? 18.889 -13.340 -16.378 1.00 65.75 85 GLY A N 1
ATOM 656 C CA . GLY A 1 85 ? 18.272 -13.209 -15.055 1.00 65.75 85 GLY A CA 1
ATOM 657 C C . GLY A 1 85 ? 19.220 -12.951 -13.881 1.00 65.75 85 GLY A C 1
ATOM 658 O O . GLY A 1 85 ? 18.738 -12.478 -12.866 1.00 65.75 85 GLY A O 1
ATOM 659 N N . SER A 1 86 ? 20.535 -13.182 -14.004 1.00 63.44 86 SER A N 1
ATOM 660 C CA . SER A 1 86 ? 21.550 -12.923 -12.965 1.00 63.44 86 SER A CA 1
ATOM 661 C C . SER A 1 86 ? 22.656 -11.951 -13.409 1.00 63.44 86 SER A C 1
ATOM 663 O O . SER A 1 86 ? 23.164 -11.200 -12.578 1.00 63.44 86 SER A O 1
ATOM 665 N N . GLY A 1 87 ? 22.923 -11.813 -14.716 1.00 64.44 87 GLY A N 1
ATOM 666 C CA . GLY A 1 87 ? 24.072 -11.054 -15.243 1.00 64.44 87 GLY A CA 1
ATOM 667 C C . GLY A 1 87 ? 23.897 -9.544 -15.475 1.00 64.44 87 GLY A C 1
ATOM 668 O O . GLY A 1 87 ? 24.883 -8.848 -15.712 1.00 64.44 87 GLY A O 1
ATOM 669 N N . TRP A 1 88 ? 22.676 -8.996 -15.428 1.00 80.81 88 TRP A N 1
ATOM 670 C CA . TRP A 1 88 ? 22.480 -7.545 -15.607 1.00 80.81 88 TRP A CA 1
ATOM 671 C C . TRP A 1 88 ? 22.798 -6.752 -14.330 1.00 80.81 88 TRP A C 1
ATOM 673 O O . TRP A 1 88 ? 21.954 -6.625 -13.442 1.00 80.81 88 TRP A O 1
ATOM 683 N N . ALA A 1 89 ? 24.024 -6.229 -14.256 1.00 81.00 89 ALA A N 1
ATOM 684 C CA . ALA A 1 89 ? 24.465 -5.337 -13.190 1.00 81.00 89 ALA A CA 1
ATOM 685 C C . ALA A 1 89 ? 24.182 -3.868 -13.534 1.00 81.00 89 ALA A C 1
ATOM 687 O O . ALA A 1 89 ? 24.599 -3.385 -14.594 1.00 81.00 89 ALA A O 1
ATOM 688 N N . VAL A 1 90 ? 23.565 -3.138 -12.612 1.00 82.06 90 VAL A N 1
ATOM 689 C CA . VAL A 1 90 ? 23.318 -1.692 -12.695 1.00 82.06 90 VAL A CA 1
ATOM 690 C C . VAL A 1 90 ? 24.245 -0.927 -11.758 1.00 82.06 90 VAL A C 1
ATOM 692 O O . VAL A 1 90 ? 24.896 -1.502 -10.889 1.00 82.06 90 VAL A O 1
ATOM 695 N N . THR A 1 91 ? 24.380 0.375 -11.988 1.00 81.25 91 THR A N 1
ATOM 696 C CA . THR A 1 91 ? 25.188 1.248 -11.134 1.00 81.25 91 THR A CA 1
ATOM 697 C C . THR A 1 91 ? 24.456 1.554 -9.836 1.00 81.25 91 THR A C 1
ATOM 699 O O . THR A 1 91 ? 23.257 1.805 -9.853 1.00 81.25 91 THR A O 1
ATOM 702 N N . ASN A 1 92 ? 25.197 1.671 -8.739 1.00 77.31 92 ASN A N 1
ATOM 703 C CA . ASN A 1 92 ? 24.676 2.154 -7.458 1.00 77.31 92 ASN A CA 1
ATOM 704 C C . ASN A 1 92 ? 24.243 3.630 -7.525 1.00 77.31 92 ASN A C 1
ATOM 706 O O . ASN A 1 92 ? 23.502 4.105 -6.672 1.00 77.31 92 ASN A O 1
ATOM 710 N N . ALA A 1 93 ? 24.702 4.374 -8.538 1.00 67.88 93 ALA A N 1
ATOM 711 C CA . ALA A 1 93 ? 24.284 5.749 -8.764 1.00 67.88 93 ALA A CA 1
ATOM 712 C C . ALA A 1 93 ? 22.762 5.813 -8.992 1.00 67.88 93 ALA A C 1
ATOM 714 O O . ALA A 1 93 ? 22.268 5.301 -9.993 1.00 67.88 93 ALA A O 1
ATOM 715 N N . ALA A 1 94 ? 22.058 6.468 -8.062 1.00 65.88 94 ALA A N 1
ATOM 716 C CA . ALA A 1 94 ? 20.598 6.598 -8.012 1.00 65.88 94 ALA A CA 1
ATOM 717 C C . ALA A 1 94 ? 19.810 5.305 -7.714 1.00 65.88 94 ALA A C 1
ATOM 719 O O . ALA A 1 94 ? 18.591 5.313 -7.867 1.00 65.88 94 ALA A O 1
ATOM 720 N N . SER A 1 95 ? 20.481 4.241 -7.259 1.00 78.56 95 SER A N 1
ATOM 721 C CA . SER A 1 95 ? 19.815 3.076 -6.676 1.00 78.56 95 SER A CA 1
ATOM 722 C C . SER A 1 95 ? 19.854 3.162 -5.163 1.00 78.56 95 SER A C 1
ATOM 724 O O . SER A 1 95 ? 20.879 3.468 -4.550 1.00 78.56 95 SER A O 1
ATOM 726 N N . SER A 1 96 ? 18.720 2.869 -4.563 1.00 78.06 96 SER A N 1
ATOM 727 C CA . SER A 1 96 ? 18.551 2.804 -3.126 1.00 78.06 96 SER A CA 1
ATOM 728 C C . SER A 1 96 ? 19.017 1.454 -2.545 1.00 78.06 96 SER A C 1
ATOM 730 O O . SER A 1 96 ? 19.186 1.325 -1.336 1.00 78.06 96 SER A O 1
ATOM 732 N N . SER A 1 97 ? 19.329 0.466 -3.396 1.00 72.44 97 SER A N 1
ATOM 733 C CA . SER A 1 97 ? 19.894 -0.842 -3.014 1.00 72.44 97 SER A CA 1
ATOM 734 C C . SER A 1 97 ? 21.356 -0.752 -2.550 1.00 72.44 97 SER A C 1
ATOM 736 O O . SER A 1 97 ? 21.862 -1.631 -1.853 1.00 72.44 97 SER A O 1
ATOM 738 N N . SER A 1 98 ? 22.061 0.338 -2.885 1.00 61.75 98 SER A N 1
ATOM 739 C CA . SER A 1 98 ? 23.510 0.466 -2.673 1.00 61.75 98 SER A CA 1
ATOM 740 C C . SER A 1 98 ? 23.963 0.427 -1.211 1.00 61.75 98 SER A C 1
ATOM 742 O O . SER A 1 98 ? 25.151 0.251 -0.952 1.00 61.75 98 SER A O 1
ATOM 744 N N . ARG A 1 99 ? 23.050 0.658 -0.258 1.00 61.44 99 ARG A N 1
ATOM 745 C CA . ARG A 1 99 ? 23.328 0.582 1.187 1.00 61.44 99 ARG A CA 1
ATOM 746 C C . ARG A 1 99 ? 23.198 -0.835 1.748 1.00 61.44 99 ARG A C 1
ATOM 748 O O . ARG A 1 99 ? 23.747 -1.098 2.814 1.00 61.44 99 ARG A O 1
ATOM 755 N N . HIS A 1 100 ? 22.517 -1.726 1.032 1.00 61.91 100 HIS A N 1
ATOM 756 C CA . HIS A 1 100 ? 22.171 -3.066 1.506 1.00 61.91 100 HIS A CA 1
ATOM 757 C C . HIS A 1 100 ? 23.086 -4.122 0.888 1.00 61.91 100 HIS A C 1
ATOM 759 O O . HIS A 1 100 ? 23.470 -5.068 1.569 1.00 61.91 100 HIS A O 1
ATOM 765 N N . ASP A 1 101 ? 23.527 -3.909 -0.353 1.00 59.06 101 ASP A N 1
ATOM 766 C CA . ASP A 1 101 ? 24.294 -4.911 -1.100 1.00 59.06 101 ASP A CA 1
ATOM 767 C C . ASP A 1 101 ? 25.801 -4.932 -0.797 1.00 59.06 101 ASP A C 1
ATOM 769 O O . ASP A 1 101 ? 26.526 -5.725 -1.393 1.00 59.06 101 ASP A O 1
ATOM 773 N N . GLY A 1 102 ? 26.305 -4.077 0.107 1.00 53.12 102 GLY A N 1
ATOM 774 C CA . GLY A 1 102 ? 27.695 -4.114 0.605 1.00 53.12 102 GLY A CA 1
ATOM 775 C C . GLY A 1 102 ? 28.802 -4.096 -0.468 1.00 53.12 102 GLY A C 1
ATOM 776 O O . GLY A 1 102 ? 29.953 -4.406 -0.171 1.00 53.12 102 GLY A O 1
ATOM 777 N N . GLY A 1 103 ? 28.462 -3.786 -1.722 1.00 53.50 103 GLY A N 1
ATOM 778 C CA . GLY A 1 103 ? 29.306 -4.060 -2.878 1.00 53.50 103 GLY A CA 1
ATOM 779 C C . GLY A 1 103 ? 30.405 -3.022 -3.064 1.00 53.50 103 GLY A C 1
ATOM 780 O O . GLY A 1 103 ? 30.135 -1.886 -3.459 1.00 53.50 103 GLY A O 1
ATOM 781 N N . ASP A 1 104 ? 31.652 -3.454 -2.890 1.00 53.00 104 ASP A N 1
ATOM 782 C CA . ASP A 1 104 ? 32.897 -2.674 -3.004 1.00 53.00 104 ASP A CA 1
ATOM 783 C C . ASP A 1 104 ? 33.256 -2.255 -4.457 1.00 53.00 104 ASP A C 1
ATOM 785 O O . ASP A 1 104 ? 34.412 -2.072 -4.825 1.00 53.00 104 ASP A O 1
ATOM 789 N N . GLY A 1 105 ? 32.255 -2.130 -5.338 1.00 63.97 105 GLY A N 1
ATOM 790 C CA . GLY A 1 105 ? 32.444 -1.930 -6.782 1.00 63.97 105 GLY A CA 1
ATOM 791 C C . GLY A 1 105 ? 31.438 -0.998 -7.459 1.00 63.97 105 GLY A C 1
ATOM 792 O O . GLY A 1 105 ? 31.417 -0.914 -8.687 1.00 63.97 105 GLY A O 1
ATOM 793 N N . GLY A 1 106 ? 30.575 -0.316 -6.696 1.00 75.88 106 GLY A N 1
ATOM 794 C CA . GLY A 1 106 ? 29.633 0.677 -7.233 1.00 75.88 106 GLY A CA 1
ATOM 795 C C . GLY A 1 106 ? 28.562 0.113 -8.179 1.00 75.88 106 GLY A C 1
ATOM 796 O O . GLY A 1 106 ? 27.920 0.883 -8.901 1.00 75.88 106 GLY A O 1
ATOM 797 N N . ARG A 1 107 ? 28.373 -1.211 -8.200 1.00 81.69 107 ARG A N 1
ATOM 798 C CA . ARG A 1 107 ? 27.372 -1.915 -9.007 1.00 81.69 107 ARG A CA 1
ATOM 799 C C . ARG A 1 107 ? 26.715 -3.026 -8.196 1.00 81.69 107 ARG A C 1
ATOM 801 O O . ARG A 1 107 ? 27.367 -3.620 -7.343 1.00 81.69 107 ARG A O 1
ATOM 808 N N . HIS A 1 108 ? 25.472 -3.340 -8.531 1.00 84.69 108 HIS A N 1
ATOM 809 C CA . HIS A 1 108 ? 24.697 -4.439 -7.955 1.00 84.69 108 HIS A CA 1
ATOM 810 C C . HIS A 1 108 ? 23.795 -5.066 -9.026 1.00 84.69 108 HIS A C 1
ATOM 812 O O . HIS A 1 108 ? 23.687 -4.557 -10.148 1.00 84.69 108 HIS A O 1
ATOM 818 N N . ALA A 1 109 ? 23.194 -6.211 -8.714 1.00 84.25 109 ALA A N 1
ATOM 819 C CA . ALA A 1 109 ? 22.237 -6.859 -9.600 1.00 84.25 109 ALA A CA 1
ATOM 820 C C . ALA A 1 109 ? 20.906 -6.101 -9.569 1.00 84.25 109 ALA A C 1
ATOM 822 O O . ALA A 1 109 ? 20.399 -5.812 -8.495 1.00 84.25 109 ALA A O 1
ATOM 823 N N . PHE A 1 110 ? 20.326 -5.817 -10.735 1.00 86.44 110 PHE A N 1
ATOM 824 C CA . PHE A 1 110 ? 19.038 -5.126 -10.777 1.00 86.44 110 PHE A CA 1
ATOM 825 C C . PHE A 1 110 ? 17.925 -5.974 -10.147 1.00 86.44 110 PHE A C 1
ATOM 827 O O . PHE A 1 110 ? 17.651 -7.085 -10.626 1.00 86.44 110 PHE A O 1
ATOM 834 N N . GLY A 1 111 ? 17.281 -5.427 -9.119 1.00 89.12 111 GLY A N 1
ATOM 835 C CA . GLY A 1 111 ? 16.235 -6.071 -8.331 1.00 89.12 111 GLY A CA 1
ATOM 836 C C . GLY A 1 111 ? 14.900 -5.326 -8.355 1.00 89.12 111 GLY A C 1
ATOM 837 O O . GLY A 1 111 ? 14.697 -4.349 -9.083 1.00 89.12 111 GLY A O 1
ATOM 838 N N . TRP A 1 112 ? 13.961 -5.779 -7.522 1.00 90.94 112 TRP A N 1
ATOM 839 C CA . TRP A 1 112 ? 12.651 -5.134 -7.396 1.00 90.94 112 TRP A CA 1
ATOM 840 C C . TRP A 1 112 ? 12.764 -3.691 -6.904 1.00 90.94 112 TRP A C 1
ATOM 842 O O . TRP A 1 112 ? 12.005 -2.834 -7.353 1.00 90.94 112 TRP A O 1
ATOM 852 N N . ARG A 1 113 ? 13.720 -3.398 -6.019 1.00 90.50 113 ARG A N 1
ATOM 853 C CA . ARG A 1 113 ? 13.919 -2.059 -5.459 1.00 90.50 113 ARG A CA 1
ATOM 854 C C . ARG A 1 113 ? 14.280 -1.039 -6.543 1.00 90.50 113 ARG A C 1
ATOM 856 O O . ARG A 1 113 ? 13.675 0.030 -6.580 1.00 90.50 113 ARG A O 1
ATOM 863 N N . ASP A 1 114 ? 15.113 -1.414 -7.514 1.00 89.06 114 ASP A N 1
ATOM 864 C CA . ASP A 1 114 ? 15.453 -0.556 -8.656 1.00 89.06 114 ASP A CA 1
ATOM 865 C C . ASP A 1 114 ? 14.248 -0.255 -9.565 1.00 89.06 114 ASP A C 1
ATOM 867 O O . ASP A 1 114 ? 14.132 0.846 -10.116 1.00 89.06 114 ASP A O 1
ATOM 871 N N . LEU A 1 115 ? 13.311 -1.206 -9.715 1.00 88.88 115 LEU A N 1
ATOM 872 C CA . LEU A 1 115 ? 12.046 -0.945 -10.417 1.00 88.88 115 LEU A CA 1
ATOM 873 C C . LEU A 1 115 ? 11.258 0.177 -9.722 1.00 88.88 115 LEU A C 1
ATOM 875 O O . LEU A 1 115 ? 10.680 1.035 -10.398 1.00 88.88 115 LEU A O 1
ATOM 879 N N . PHE A 1 116 ? 11.219 0.168 -8.386 1.00 90.38 116 PHE A N 1
ATOM 880 C CA . PHE A 1 116 ? 10.517 1.177 -7.594 1.00 90.38 116 PHE A CA 1
ATOM 881 C C . PHE A 1 116 ? 11.266 2.507 -7.534 1.00 90.38 116 PHE A C 1
ATOM 883 O O . PHE A 1 116 ? 10.605 3.543 -7.586 1.00 90.38 116 PHE A O 1
ATOM 890 N N . ASP A 1 117 ? 12.599 2.512 -7.527 1.00 89.56 117 ASP A N 1
ATOM 891 C CA . ASP A 1 117 ? 13.393 3.740 -7.655 1.00 89.56 117 ASP A CA 1
ATOM 892 C C . ASP A 1 117 ? 13.091 4.459 -8.971 1.00 89.56 117 ASP A C 1
ATOM 894 O O . ASP A 1 117 ? 12.849 5.670 -8.986 1.00 89.56 117 ASP A O 1
ATOM 898 N N . ALA A 1 118 ? 12.995 3.712 -10.077 1.00 88.62 118 ALA A N 1
ATOM 899 C CA . ALA A 1 118 ? 12.567 4.274 -11.353 1.00 88.62 118 ALA A CA 1
ATOM 900 C C . ALA A 1 118 ? 11.158 4.887 -11.246 1.00 88.62 118 ALA A C 1
ATOM 902 O O . ALA A 1 118 ? 10.940 6.028 -11.662 1.00 88.62 118 ALA A O 1
ATOM 903 N N . ALA A 1 119 ? 10.200 4.169 -10.651 1.00 88.38 119 ALA A N 1
ATOM 904 C CA . ALA A 1 119 ? 8.836 4.666 -10.473 1.00 88.38 119 ALA A CA 1
ATOM 905 C C . ALA A 1 119 ? 8.772 5.930 -9.591 1.00 88.38 119 ALA A C 1
ATOM 907 O O . ALA A 1 119 ? 8.063 6.886 -9.932 1.00 88.38 119 ALA A O 1
ATOM 908 N N . ALA A 1 120 ? 9.534 5.963 -8.496 1.00 88.75 120 ALA A N 1
ATOM 909 C CA . ALA A 1 120 ? 9.644 7.099 -7.588 1.00 88.75 120 ALA A CA 1
ATOM 910 C C . ALA A 1 120 ? 10.263 8.320 -8.283 1.00 88.75 120 ALA A C 1
ATOM 912 O O . ALA A 1 120 ? 9.723 9.423 -8.177 1.00 88.75 120 ALA A O 1
ATOM 913 N N . GLY A 1 121 ? 11.327 8.121 -9.067 1.00 88.50 121 GLY A N 1
ATOM 914 C CA . GLY A 1 121 ? 11.959 9.177 -9.856 1.00 88.50 121 GLY A CA 1
ATOM 915 C C . GLY A 1 121 ? 10.988 9.827 -10.842 1.00 88.50 121 GLY A C 1
ATOM 916 O O . GLY A 1 121 ? 10.888 11.053 -10.906 1.00 88.50 121 GLY A O 1
ATOM 917 N N . TRP A 1 122 ? 10.189 9.028 -11.555 1.00 90.88 122 TRP A N 1
ATOM 918 C CA . TRP A 1 122 ? 9.159 9.574 -12.440 1.00 90.88 122 TRP A CA 1
ATOM 919 C C . TRP A 1 122 ? 8.060 10.311 -11.679 1.00 90.88 122 TRP A C 1
ATOM 921 O O . TRP A 1 122 ? 7.602 11.342 -12.166 1.00 90.88 122 TRP A O 1
ATOM 931 N N . ARG A 1 123 ? 7.635 9.840 -10.499 1.00 88.56 123 ARG A N 1
ATOM 932 C CA . ARG A 1 123 ? 6.580 10.500 -9.703 1.00 88.56 123 ARG A CA 1
ATOM 933 C C . ARG A 1 123 ? 6.905 11.970 -9.425 1.00 88.56 123 ARG A C 1
ATOM 935 O O . ARG A 1 123 ? 6.008 12.811 -9.529 1.00 88.56 123 ARG A O 1
ATOM 942 N N . GLN A 1 124 ? 8.176 12.286 -9.171 1.00 85.75 124 GLN A N 1
ATOM 943 C CA . GLN A 1 124 ? 8.637 13.660 -8.937 1.00 85.75 124 GLN A CA 1
ATOM 944 C C . GLN A 1 124 ? 8.380 14.597 -10.127 1.00 85.75 124 GLN A C 1
ATOM 946 O O . GLN A 1 124 ? 8.253 15.806 -9.956 1.00 85.75 124 GLN A O 1
ATOM 951 N N . LEU A 1 125 ? 8.229 14.063 -11.344 1.00 84.44 125 LEU A N 1
ATOM 952 C CA . LEU A 1 125 ? 7.866 14.862 -12.514 1.00 84.44 125 LEU A CA 1
ATOM 953 C C . LEU A 1 125 ? 6.413 15.355 -12.454 1.00 84.44 125 LEU A C 1
ATOM 955 O O . LEU A 1 125 ? 6.109 16.461 -12.909 1.00 84.44 125 LEU A O 1
ATOM 959 N N . SER A 1 126 ? 5.492 14.532 -11.940 1.00 87.94 126 SER A N 1
ATOM 960 C CA . SER A 1 126 ? 4.088 14.927 -11.805 1.00 87.94 126 SER A CA 1
ATOM 961 C C . SER A 1 126 ? 3.818 15.723 -10.535 1.00 87.94 126 SER A C 1
ATOM 963 O O . SER A 1 126 ? 3.052 16.684 -10.598 1.00 87.94 126 SER A O 1
ATOM 965 N N . GLU A 1 127 ? 4.469 15.341 -9.435 1.00 87.12 127 GLU A N 1
ATOM 966 C CA . GLU A 1 127 ? 4.232 15.838 -8.076 1.00 87.12 127 GLU A CA 1
ATOM 967 C C . GLU A 1 127 ? 5.568 16.240 -7.409 1.00 87.12 127 GLU A C 1
ATOM 969 O O . GLU A 1 127 ? 6.008 15.584 -6.471 1.00 87.12 127 GLU A O 1
ATOM 974 N N . PRO A 1 128 ? 6.246 17.307 -7.873 1.00 84.38 128 PRO A N 1
ATOM 975 C CA . PRO A 1 128 ? 7.605 17.656 -7.424 1.00 84.38 128 PRO A CA 1
ATOM 976 C C . PRO A 1 128 ? 7.711 18.067 -5.949 1.00 84.38 128 PRO A C 1
ATOM 978 O O . PRO A 1 128 ? 8.808 18.151 -5.409 1.00 84.38 128 PRO A O 1
ATOM 981 N N . ASN A 1 129 ? 6.578 18.360 -5.307 1.00 86.94 129 ASN A N 1
ATOM 982 C CA . ASN A 1 129 ? 6.510 18.734 -3.894 1.00 86.94 129 ASN A CA 1
ATOM 983 C C . ASN A 1 129 ? 6.080 17.560 -2.997 1.00 86.94 129 ASN A C 1
ATOM 985 O O . ASN A 1 129 ? 5.858 17.767 -1.806 1.00 86.94 129 ASN A O 1
ATOM 989 N N . ASP A 1 130 ? 5.915 16.359 -3.560 1.00 84.81 130 ASP A N 1
ATOM 990 C CA . ASP A 1 130 ? 5.498 15.154 -2.843 1.00 84.81 130 ASP A CA 1
ATOM 991 C C . ASP A 1 130 ? 6.668 14.153 -2.803 1.00 84.81 130 ASP A C 1
ATOM 993 O O . ASP A 1 130 ? 6.830 13.326 -3.713 1.00 84.81 130 ASP A O 1
ATOM 997 N N . PRO A 1 131 ? 7.560 14.261 -1.800 1.00 84.50 131 PRO A N 1
ATOM 998 C CA . PRO A 1 131 ? 8.747 13.425 -1.728 1.00 84.50 131 PRO A CA 1
ATOM 999 C C . PRO A 1 131 ? 8.377 11.958 -1.472 1.00 84.50 131 PRO A C 1
ATOM 1001 O O . PRO A 1 131 ? 7.413 11.646 -0.774 1.00 84.50 131 PRO A O 1
ATOM 1004 N N . VAL A 1 132 ? 9.184 11.049 -2.016 1.00 86.12 132 VAL A N 1
ATOM 1005 C CA . VAL A 1 132 ? 9.070 9.603 -1.781 1.00 86.12 132 VAL A CA 1
ATOM 1006 C C . VAL A 1 132 ? 10.290 9.162 -0.994 1.00 86.12 132 VAL A C 1
ATOM 1008 O O . VAL A 1 132 ? 11.410 9.502 -1.369 1.00 86.12 132 VAL A O 1
ATOM 1011 N N . TRP A 1 133 ? 10.064 8.409 0.078 1.00 84.38 133 TRP A N 1
ATOM 1012 C CA . TRP A 1 133 ? 11.113 7.946 0.979 1.00 84.38 133 TRP A CA 1
ATOM 1013 C C . TRP A 1 133 ? 11.048 6.436 1.145 1.00 84.38 133 TRP A C 1
ATOM 1015 O O . TRP A 1 133 ? 9.962 5.863 1.263 1.00 84.38 133 TRP A O 1
ATOM 1025 N N . TRP A 1 134 ? 12.219 5.819 1.223 1.00 87.75 134 TRP A N 1
ATOM 1026 C CA . TRP A 1 134 ? 12.374 4.452 1.693 1.00 87.75 134 TRP A CA 1
ATOM 1027 C C . TRP A 1 134 ? 12.297 4.435 3.221 1.00 87.75 134 TRP A C 1
ATOM 1029 O O . TRP A 1 134 ? 13.027 5.162 3.894 1.00 87.75 134 TRP A O 1
ATOM 1039 N N . ILE A 1 135 ? 11.364 3.656 3.776 1.00 85.69 135 ILE A N 1
ATOM 1040 C CA . ILE A 1 135 ? 11.074 3.662 5.221 1.00 85.69 135 ILE A CA 1
ATOM 1041 C C . ILE A 1 135 ? 12.260 3.123 6.029 1.00 85.69 135 ILE A C 1
ATOM 1043 O O . ILE A 1 135 ? 12.573 3.652 7.092 1.00 85.69 135 ILE A O 1
ATOM 1047 N N . ASP A 1 136 ? 12.940 2.111 5.506 1.00 86.50 136 ASP A N 1
ATOM 1048 C CA . ASP A 1 136 ? 14.162 1.525 6.061 1.00 86.50 136 ASP A CA 1
ATOM 1049 C C . ASP A 1 136 ? 15.399 2.421 5.924 1.00 86.50 136 ASP A C 1
ATOM 1051 O O . ASP A 1 136 ? 16.442 2.117 6.496 1.00 86.50 136 ASP A O 1
ATOM 1055 N N . GLU A 1 137 ? 15.289 3.544 5.213 1.00 87.38 137 GLU A N 1
ATOM 1056 C CA . GLU A 1 137 ? 16.325 4.579 5.152 1.00 87.38 137 GLU A CA 1
ATOM 1057 C C . GLU A 1 137 ? 16.031 5.791 6.044 1.00 87.38 137 GLU A C 1
ATOM 1059 O O . GLU A 1 137 ? 16.813 6.747 6.077 1.00 87.38 137 GLU A O 1
ATOM 1064 N N . LEU A 1 138 ? 14.916 5.774 6.781 1.00 87.06 138 LEU A N 1
ATOM 1065 C CA . LEU A 1 138 ? 14.652 6.763 7.822 1.00 87.06 138 LEU A CA 1
ATOM 1066 C C . LEU A 1 138 ? 15.652 6.608 8.984 1.00 87.06 138 LEU A C 1
ATOM 1068 O O . LEU A 1 138 ? 16.252 5.544 9.152 1.00 87.06 138 LEU A O 1
ATOM 1072 N N . PRO A 1 139 ? 15.821 7.644 9.831 1.00 89.31 139 PRO A N 1
ATOM 1073 C CA . PRO A 1 139 ? 16.647 7.538 11.030 1.00 89.31 139 PRO A CA 1
ATOM 1074 C C . PRO A 1 139 ? 16.292 6.300 11.860 1.00 89.31 139 PRO A C 1
ATOM 1076 O O . PRO A 1 139 ? 15.110 6.001 12.046 1.00 89.31 139 PRO A O 1
ATOM 1079 N N . GLU A 1 140 ? 17.306 5.616 12.399 1.00 86.31 140 GLU A N 1
ATOM 1080 C CA . GLU A 1 140 ? 17.148 4.306 13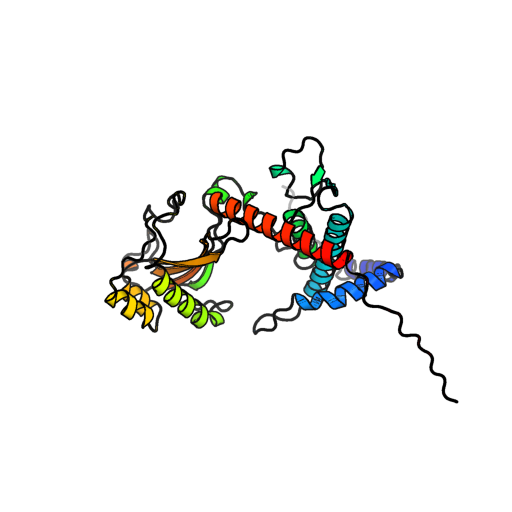.050 1.00 86.31 140 GLU A CA 1
ATOM 1081 C C . GLU A 1 140 ? 16.034 4.301 14.106 1.00 86.31 140 GLU A C 1
ATOM 1083 O O . GLU A 1 140 ? 15.209 3.393 14.129 1.00 86.31 140 GLU A O 1
ATOM 1088 N N . ALA A 1 141 ? 15.946 5.344 14.936 1.00 86.00 141 ALA A N 1
ATOM 1089 C CA . ALA A 1 141 ? 14.896 5.458 15.946 1.00 86.00 141 ALA A CA 1
ATOM 1090 C C . ALA A 1 141 ? 13.479 5.459 15.336 1.00 86.00 141 ALA A C 1
ATOM 1092 O O . ALA A 1 141 ? 12.577 4.813 15.866 1.00 86.00 141 ALA A O 1
ATOM 1093 N N . SER A 1 142 ? 13.277 6.149 14.210 1.00 84.06 142 SER A N 1
ATOM 1094 C CA . SER A 1 142 ? 11.992 6.201 13.504 1.00 84.06 142 SER A CA 1
ATOM 1095 C C . SER A 1 142 ? 11.666 4.884 12.804 1.00 84.06 142 SER A C 1
ATOM 1097 O O . SER A 1 142 ? 10.512 4.451 12.826 1.00 84.06 142 SER A O 1
ATOM 1099 N N . PHE A 1 143 ? 12.669 4.230 12.212 1.00 84.56 143 PHE A N 1
ATOM 1100 C CA . PHE A 1 143 ? 12.483 2.930 11.573 1.00 84.56 143 PHE A CA 1
ATOM 1101 C C . PHE A 1 143 ? 12.182 1.832 12.603 1.00 84.56 143 PHE A C 1
ATOM 1103 O O . PHE A 1 143 ? 11.219 1.085 12.442 1.00 84.56 143 PHE A O 1
ATOM 1110 N N . ARG A 1 144 ? 12.914 1.793 13.725 1.00 82.88 144 ARG A N 1
ATOM 1111 C CA . ARG A 1 144 ? 12.677 0.843 14.830 1.00 82.88 144 ARG A CA 1
ATOM 1112 C C . ARG A 1 144 ? 11.345 1.070 15.534 1.00 82.88 144 ARG A C 1
ATOM 1114 O O . ARG A 1 144 ? 10.702 0.101 15.916 1.00 82.88 144 ARG A O 1
ATOM 1121 N N . ALA A 1 145 ? 10.884 2.318 15.631 1.00 77.88 145 ALA A N 1
ATOM 1122 C CA . ALA A 1 145 ? 9.525 2.624 16.084 1.00 77.88 145 ALA A CA 1
ATOM 1123 C C . ALA A 1 145 ? 8.435 2.111 15.118 1.00 77.88 145 ALA A C 1
ATOM 1125 O O . ALA A 1 145 ? 7.246 2.204 15.418 1.00 77.88 145 ALA A O 1
ATOM 1126 N N . GLY A 1 146 ? 8.827 1.578 13.955 1.00 73.94 146 GLY A N 1
ATOM 1127 C CA . GLY A 1 146 ? 7.937 0.974 12.982 1.00 73.94 146 GLY A CA 1
ATOM 1128 C C . GLY A 1 146 ? 7.064 2.004 12.292 1.00 73.94 146 GLY A C 1
ATOM 1129 O O . GLY A 1 146 ? 5.855 1.771 12.227 1.00 73.94 146 GLY A O 1
ATOM 1130 N N . PHE A 1 147 ? 7.668 3.115 11.820 1.00 69.19 147 PHE A N 1
ATOM 1131 C CA . PHE A 1 147 ? 6.993 4.245 11.163 1.00 69.19 147 PHE A CA 1
ATOM 1132 C C . PHE A 1 147 ? 5.753 3.772 10.397 1.00 69.19 147 PHE A C 1
ATOM 1134 O O . PHE A 1 147 ? 5.821 3.133 9.342 1.00 69.19 147 PHE A O 1
ATOM 1141 N N . GLY A 1 148 ? 4.603 3.998 11.027 1.00 65.38 148 GLY A N 1
ATOM 1142 C CA . GLY A 1 148 ? 3.357 3.367 10.641 1.00 65.38 148 GLY A CA 1
ATOM 1143 C C . GLY A 1 148 ? 2.536 4.332 9.817 1.00 65.38 148 GLY A C 1
ATOM 1144 O O . GLY A 1 148 ? 2.125 5.381 10.313 1.00 65.38 148 GLY A O 1
ATOM 1145 N N . LEU A 1 149 ? 2.237 3.961 8.575 1.00 72.38 149 LEU A N 1
ATOM 1146 C CA . LEU A 1 149 ? 1.204 4.653 7.819 1.00 72.38 149 LEU A CA 1
ATOM 1147 C C . LEU A 1 149 ? -0.135 4.373 8.501 1.00 72.38 149 LEU A C 1
ATOM 1149 O O . LEU A 1 149 ? -0.650 3.254 8.469 1.00 72.38 149 LEU A O 1
ATOM 1153 N N . GLN A 1 150 ? -0.681 5.401 9.141 1.00 82.75 150 GLN A N 1
ATOM 1154 C CA . GLN A 1 150 ? -2.006 5.369 9.732 1.00 82.75 150 GLN A CA 1
ATOM 1155 C C . GLN A 1 150 ? -2.978 6.104 8.822 1.00 82.75 150 GLN A C 1
ATOM 1157 O O . GLN A 1 150 ? -2.847 7.300 8.568 1.00 82.75 150 GLN A O 1
ATOM 1162 N N . THR A 1 151 ? -3.987 5.380 8.352 1.00 90.19 151 THR A N 1
ATOM 1163 C CA . THR A 1 151 ? -5.037 5.934 7.503 1.00 90.19 151 THR A CA 1
ATOM 1164 C C . THR A 1 151 ? -6.356 5.925 8.270 1.00 90.19 151 THR A C 1
ATOM 1166 O O . THR A 1 151 ? -6.974 4.863 8.402 1.00 90.19 151 THR A O 1
ATOM 1169 N N . PRO A 1 152 ? -6.803 7.074 8.810 1.00 92.69 152 PRO A N 1
ATOM 1170 C CA . PRO A 1 152 ? -8.047 7.125 9.556 1.00 92.69 152 PRO A CA 1
ATOM 1171 C C . PRO A 1 152 ? -9.256 7.055 8.621 1.00 92.69 152 PRO A C 1
ATOM 1173 O O . PRO A 1 152 ? -9.366 7.809 7.654 1.00 92.69 152 PRO A O 1
ATOM 1176 N N . ILE A 1 153 ? -10.187 6.157 8.935 1.00 95.50 153 ILE A N 1
ATOM 1177 C CA . ILE A 1 153 ? -11.521 6.092 8.326 1.00 95.50 153 ILE A CA 1
ATOM 1178 C C . ILE A 1 153 ? -12.485 6.943 9.159 1.00 95.50 153 ILE A C 1
ATOM 1180 O O . ILE A 1 153 ? -13.272 7.723 8.613 1.00 95.50 153 ILE A O 1
ATOM 1184 N N . VAL A 1 154 ? -12.380 6.817 10.483 1.00 96.19 154 VAL A N 1
ATOM 1185 C CA . VAL A 1 154 ? -13.056 7.643 11.489 1.00 96.19 154 VAL A CA 1
ATOM 1186 C C . VAL A 1 154 ? -11.998 8.158 12.461 1.00 96.19 154 VAL A C 1
ATOM 1188 O O . VAL A 1 154 ? -11.119 7.396 12.861 1.00 96.19 154 VAL A O 1
ATOM 1191 N N . ASN A 1 155 ? -12.060 9.441 12.816 1.00 94.12 155 ASN A N 1
ATOM 1192 C CA . ASN A 1 155 ? -11.195 10.055 13.824 1.00 94.12 155 ASN A CA 1
ATOM 1193 C C . ASN A 1 155 ? -12.057 10.778 14.865 1.00 94.12 155 ASN A C 1
ATOM 1195 O O . ASN A 1 155 ? -12.518 11.901 14.645 1.00 94.12 155 ASN A O 1
ATOM 1199 N N . GLY A 1 156 ? -12.292 10.109 15.990 1.00 92.19 156 GLY A N 1
ATOM 1200 C CA . GLY A 1 156 ? -13.229 10.552 17.011 1.00 92.19 156 GLY A CA 1
ATOM 1201 C C . GLY A 1 156 ? -14.660 10.552 16.479 1.00 92.19 156 GLY A C 1
ATOM 1202 O O . GLY A 1 156 ? -15.187 9.518 16.076 1.00 92.19 156 GLY A O 1
ATOM 1203 N N . GLN A 1 157 ? -15.279 11.728 16.425 1.00 90.19 157 GLN A N 1
ATOM 1204 C CA . GLN A 1 157 ? -16.611 11.911 15.837 1.00 90.19 157 GLN A CA 1
ATOM 1205 C C . GLN A 1 157 ? -16.563 12.210 14.324 1.00 90.19 157 GLN A C 1
ATOM 1207 O O . GLN A 1 157 ? -17.594 12.226 13.647 1.00 90.19 157 GLN A O 1
ATOM 1212 N N . GLN A 1 158 ? -15.372 12.452 13.760 1.00 93.75 158 GLN A N 1
ATOM 1213 C CA . GLN A 1 158 ? -15.226 12.879 12.373 1.00 93.75 158 GLN A CA 1
ATOM 1214 C C . GLN A 1 158 ? -15.156 11.696 11.402 1.00 93.75 158 GLN A C 1
ATOM 1216 O O . GLN A 1 158 ? -14.315 10.802 11.512 1.00 93.75 158 GLN A O 1
ATOM 1221 N N . LYS A 1 159 ? -15.989 11.765 10.362 1.00 95.06 159 LYS A N 1
ATOM 1222 C CA . LYS A 1 159 ? -15.949 10.884 9.190 1.00 95.06 159 LYS A CA 1
ATOM 1223 C C . LYS A 1 159 ? -14.919 11.421 8.197 1.00 95.06 159 LYS A C 1
ATOM 1225 O O . LYS A 1 159 ? -15.089 12.519 7.670 1.00 95.06 159 LYS A O 1
ATOM 1230 N N . VAL A 1 160 ? -13.844 10.678 7.931 1.00 93.06 160 VAL A N 1
ATOM 1231 C CA . VAL A 1 160 ? -12.764 11.167 7.058 1.00 93.06 160 VAL A CA 1
ATOM 1232 C C . VAL A 1 160 ? -13.215 11.145 5.599 1.00 93.06 160 VAL A C 1
ATOM 1234 O O . VAL A 1 160 ? -13.383 10.078 5.017 1.00 93.06 160 VAL A O 1
ATOM 1237 N N . THR A 1 161 ? -13.365 12.319 4.980 1.00 89.06 161 THR A N 1
ATOM 1238 C CA . THR A 1 161 ? -13.950 12.497 3.635 1.00 89.06 161 THR A CA 1
ATOM 1239 C C . THR A 1 161 ? -13.389 11.540 2.583 1.00 89.06 161 THR A C 1
ATOM 1241 O O . THR A 1 161 ? -14.146 10.963 1.805 1.00 89.06 161 THR A O 1
ATOM 1244 N N . ARG A 1 162 ? -12.065 11.340 2.568 1.00 86.94 162 ARG A N 1
ATOM 1245 C CA . ARG A 1 162 ? -11.387 10.510 1.561 1.00 86.94 162 ARG A CA 1
ATOM 1246 C C . ARG A 1 162 ? -11.650 9.010 1.728 1.00 86.94 162 ARG A C 1
ATOM 1248 O O . ARG A 1 162 ? -11.702 8.297 0.731 1.00 86.94 162 ARG A O 1
ATOM 1255 N N . TYR A 1 163 ? -11.813 8.535 2.963 1.00 90.62 163 TYR A N 1
ATOM 1256 C CA . TYR A 1 163 ? -11.791 7.101 3.279 1.00 90.62 163 TYR A CA 1
ATOM 1257 C C . TYR A 1 163 ? -13.108 6.569 3.844 1.00 90.62 163 TYR A C 1
ATOM 1259 O O . TYR A 1 163 ? -13.354 5.367 3.785 1.00 90.62 163 TYR A O 1
ATOM 1267 N N . TYR A 1 164 ? -14.000 7.434 4.326 1.00 93.94 164 TYR A N 1
ATOM 1268 C CA . TYR A 1 164 ? -15.239 7.010 4.975 1.00 93.94 164 TYR A CA 1
ATOM 1269 C C . TYR A 1 164 ? -16.190 6.255 4.036 1.00 93.94 164 TYR A C 1
ATOM 1271 O O . TYR A 1 164 ? -16.938 5.392 4.484 1.00 93.94 164 TYR A O 1
ATOM 1279 N N . ALA A 1 165 ? -16.108 6.480 2.720 1.00 91.69 165 ALA A N 1
ATOM 1280 C CA . ALA A 1 165 ? -16.835 5.675 1.733 1.00 91.69 165 ALA A CA 1
ATOM 1281 C C . ALA A 1 165 ? -16.509 4.166 1.820 1.00 91.69 165 ALA A C 1
ATOM 1283 O O . ALA A 1 165 ? -17.312 3.332 1.407 1.00 91.69 165 ALA A O 1
ATOM 1284 N N . TYR A 1 166 ? -15.352 3.807 2.384 1.00 91.50 166 TYR A N 1
ATOM 1285 C CA . TYR A 1 166 ? -14.923 2.428 2.602 1.00 91.50 166 TYR A CA 1
ATOM 1286 C C . TYR A 1 166 ? -15.268 1.897 3.998 1.00 91.50 166 TYR A C 1
ATOM 1288 O O . TYR A 1 166 ? -15.009 0.725 4.258 1.00 91.50 166 TYR A O 1
ATOM 1296 N N . HIS A 1 167 ? -15.888 2.700 4.874 1.00 94.94 167 HIS A N 1
ATOM 1297 C CA . HIS A 1 167 ? -16.204 2.321 6.254 1.00 94.94 167 HIS A CA 1
ATOM 1298 C C . HIS A 1 167 ? -16.923 0.974 6.344 1.00 94.94 167 HIS A C 1
ATOM 1300 O O . HIS A 1 167 ? -16.473 0.098 7.070 1.00 94.94 167 HIS A O 1
ATOM 1306 N N . GLY A 1 168 ? -17.995 0.769 5.569 1.00 95.25 168 GLY A N 1
ATOM 1307 C CA . GLY A 1 168 ? -18.744 -0.492 5.600 1.00 95.25 168 GLY A CA 1
ATOM 1308 C C . GLY A 1 168 ? -17.896 -1.707 5.206 1.00 95.25 168 GLY A C 1
ATOM 1309 O O . GLY A 1 168 ? -17.974 -2.748 5.852 1.00 95.25 168 GLY A O 1
ATOM 1310 N N . LYS A 1 169 ? -17.028 -1.558 4.195 1.00 93.88 169 LYS A N 1
ATOM 1311 C CA . LYS A 1 169 ? -16.106 -2.621 3.765 1.00 93.88 169 LYS A CA 1
ATOM 1312 C C . LYS A 1 169 ? -15.056 -2.905 4.836 1.00 93.88 169 LYS A C 1
ATOM 1314 O O . LYS A 1 169 ? -14.845 -4.059 5.187 1.00 93.88 169 LYS A O 1
ATOM 1319 N N . ALA A 1 170 ? -14.435 -1.862 5.379 1.00 94.69 170 ALA A N 1
ATOM 1320 C CA . ALA A 1 170 ? -13.438 -1.990 6.434 1.00 94.69 170 ALA A CA 1
ATOM 1321 C C . ALA A 1 170 ? -14.039 -2.609 7.703 1.00 94.69 170 ALA A C 1
ATOM 1323 O O . ALA A 1 170 ? -13.456 -3.521 8.275 1.00 94.69 170 ALA A O 1
ATOM 1324 N N . PHE A 1 171 ? -15.238 -2.191 8.106 1.00 96.00 171 PHE A N 1
ATOM 1325 C CA . PHE A 1 171 ? -15.915 -2.758 9.267 1.00 96.00 171 PHE A CA 1
ATOM 1326 C C . PHE A 1 171 ? -16.301 -4.227 9.045 1.00 96.00 171 PHE A C 1
ATOM 1328 O O . PHE A 1 171 ? -16.149 -5.045 9.945 1.00 96.00 171 PHE A O 1
ATOM 1335 N N . ALA A 1 172 ? -16.706 -4.617 7.832 1.00 95.06 172 ALA A N 1
ATOM 1336 C CA . ALA A 1 172 ? -16.907 -6.029 7.501 1.00 95.06 172 ALA A CA 1
ATOM 1337 C C . ALA A 1 172 ? -15.605 -6.847 7.614 1.00 95.06 172 ALA A C 1
ATOM 1339 O O . ALA A 1 172 ? -15.623 -7.947 8.165 1.00 95.06 172 ALA A O 1
ATOM 1340 N N . VAL A 1 173 ? -14.474 -6.299 7.153 1.00 93.06 173 VAL A N 1
ATOM 1341 C CA . VAL A 1 173 ? -13.152 -6.931 7.304 1.00 93.06 173 VAL A CA 1
ATOM 1342 C C . VAL A 1 173 ? -12.752 -7.036 8.776 1.00 93.06 173 VAL A C 1
ATOM 1344 O O . VAL A 1 173 ? -12.276 -8.093 9.178 1.00 93.06 173 VAL A O 1
ATOM 1347 N N . LEU A 1 174 ? -13.001 -6.003 9.590 1.00 91.81 174 LEU A N 1
ATOM 1348 C CA . LEU A 1 174 ? -12.765 -6.029 11.039 1.00 91.81 174 LEU A CA 1
ATOM 1349 C C . LEU A 1 174 ? -13.486 -7.225 11.679 1.00 91.81 174 LEU A C 1
ATOM 1351 O O . LEU A 1 174 ? -12.869 -8.039 12.361 1.00 91.81 174 LEU A O 1
ATOM 1355 N N . LYS A 1 175 ? -14.783 -7.376 11.391 1.00 91.69 175 LYS A N 1
ATOM 1356 C CA . LYS A 1 175 ? -15.619 -8.452 11.943 1.00 91.69 175 LYS A CA 1
ATOM 1357 C C . LYS A 1 175 ? -15.200 -9.837 11.445 1.00 91.69 175 LYS A C 1
ATOM 1359 O O . LYS A 1 175 ? -15.164 -10.783 12.227 1.00 91.69 175 LYS A O 1
ATOM 1364 N N . ALA A 1 176 ? -14.821 -9.959 10.174 1.00 89.62 176 ALA A N 1
ATOM 1365 C CA . ALA A 1 176 ? -14.254 -11.197 9.639 1.00 89.62 176 ALA A CA 1
ATOM 1366 C C . ALA A 1 176 ? -12.898 -11.541 10.286 1.00 89.62 176 ALA A C 1
ATOM 1368 O O . ALA A 1 176 ? -12.613 -12.711 10.537 1.00 89.62 176 ALA A O 1
ATOM 1369 N N . GLY A 1 177 ? -12.077 -10.531 10.587 1.00 85.62 177 GLY A N 1
ATOM 1370 C CA . GLY A 1 177 ? -10.830 -10.673 11.336 1.00 85.62 177 GLY A CA 1
ATOM 1371 C C . GLY A 1 177 ? -11.077 -11.206 12.744 1.00 85.62 177 GLY A C 1
ATOM 1372 O O . GLY A 1 177 ? -10.491 -12.220 13.109 1.00 85.62 177 GLY A O 1
ATOM 1373 N N . MET A 1 178 ? -12.036 -10.633 13.480 1.00 83.75 178 MET A N 1
ATOM 1374 C CA . MET A 1 178 ? -12.424 -11.118 14.814 1.00 83.75 178 MET A CA 1
ATOM 1375 C C . MET A 1 178 ? -12.811 -12.604 14.797 1.00 83.75 178 MET A C 1
ATOM 1377 O O . MET A 1 178 ? -12.387 -13.371 15.658 1.00 83.75 178 MET A O 1
ATOM 1381 N N . GLN A 1 179 ? -13.583 -13.041 13.793 1.00 81.19 179 GLN A N 1
ATOM 1382 C CA . GLN A 1 179 ? -13.966 -14.453 13.640 1.00 81.19 179 GLN A CA 1
ATOM 1383 C C . GLN A 1 179 ? -12.769 -15.379 13.403 1.00 81.19 179 GLN A C 1
ATOM 1385 O O . GLN A 1 179 ? -12.799 -16.549 13.790 1.00 81.19 179 GLN A O 1
ATOM 1390 N N . ARG A 1 180 ? -11.734 -14.872 12.727 1.00 74.25 180 ARG A N 1
ATOM 1391 C CA . ARG A 1 180 ? -10.540 -15.628 12.340 1.00 74.25 180 ARG A CA 1
ATOM 1392 C C . ARG A 1 180 ? -9.473 -15.651 13.425 1.00 74.25 180 ARG A C 1
ATOM 1394 O O . ARG A 1 180 ? -8.831 -16.682 13.581 1.00 74.25 180 ARG A O 1
ATOM 1401 N N . GLU A 1 181 ? -9.290 -14.576 14.184 1.00 62.00 181 GLU A N 1
ATOM 1402 C CA . GLU A 1 181 ? -8.226 -14.460 15.197 1.00 62.00 181 GLU A CA 1
ATOM 1403 C C . GLU A 1 181 ? -8.396 -15.396 16.403 1.00 62.00 181 GLU A C 1
ATOM 1405 O O . GLU A 1 181 ? -7.449 -15.636 17.147 1.00 62.00 181 GLU A O 1
ATOM 1410 N N . LEU A 1 182 ? -9.545 -16.062 16.530 1.00 50.06 182 LEU A N 1
ATOM 1411 C CA . LEU A 1 182 ? -9.692 -17.240 17.392 1.00 50.06 182 LEU A CA 1
ATOM 1412 C C . LEU A 1 182 ? -8.868 -18.460 16.934 1.00 50.06 182 LEU A C 1
ATOM 1414 O O . LEU A 1 182 ? -8.763 -19.422 17.693 1.00 50.06 182 LEU A O 1
ATOM 1418 N N . ARG A 1 183 ? -8.300 -18.444 15.718 1.00 40.12 183 ARG A N 1
ATOM 1419 C CA . ARG A 1 183 ? -7.691 -19.606 15.042 1.00 40.12 183 ARG A CA 1
ATOM 1420 C C . ARG A 1 183 ? -6.213 -19.451 14.666 1.00 40.12 183 ARG A C 1
ATOM 1422 O O . ARG A 1 183 ? -5.675 -20.374 14.061 1.00 40.12 183 ARG A O 1
ATOM 1429 N N . LEU A 1 184 ? -5.556 -18.331 14.973 1.00 37.19 184 LEU A N 1
ATOM 1430 C CA . LEU A 1 184 ? -4.127 -18.183 14.667 1.00 37.19 184 LEU A CA 1
ATOM 1431 C C . LEU A 1 184 ? -3.265 -18.835 15.768 1.00 37.19 184 LEU A C 1
ATOM 1433 O O . LEU A 1 184 ? -3.560 -18.633 16.950 1.00 37.19 184 LEU A O 1
ATOM 1437 N N . PRO A 1 185 ? -2.232 -19.629 15.414 1.00 32.91 185 PRO A N 1
ATOM 1438 C CA . PRO A 1 185 ? -1.332 -20.236 16.389 1.00 32.91 185 PRO A CA 1
ATOM 1439 C C . PRO A 1 185 ? -0.599 -19.175 17.211 1.00 32.91 185 PRO A C 1
ATOM 1441 O O . PRO A 1 185 ? -0.241 -18.113 16.701 1.00 32.91 185 PRO A O 1
ATOM 1444 N N . GLU A 1 186 ? -0.335 -19.485 18.480 1.00 42.22 186 GLU A N 1
ATOM 1445 C CA . GLU A 1 186 ? 0.602 -18.743 19.323 1.00 42.22 186 GLU A CA 1
ATOM 1446 C C . GLU A 1 186 ? 1.977 -18.698 18.649 1.00 42.22 186 GLU A C 1
ATOM 1448 O O . GLU A 1 186 ? 2.750 -19.641 18.792 1.00 42.22 186 GLU A O 1
ATOM 1453 N N . ARG A 1 187 ? 2.277 -17.634 17.893 1.00 37.22 187 ARG A N 1
ATOM 1454 C CA . ARG A 1 187 ? 3.635 -17.117 17.648 1.00 37.22 187 ARG A CA 1
ATOM 1455 C C . ARG A 1 187 ? 3.618 -15.965 16.642 1.00 37.22 187 ARG A C 1
ATOM 1457 O O . ARG A 1 187 ? 3.471 -16.176 15.448 1.00 37.22 187 ARG A O 1
ATOM 1464 N N . HIS A 1 188 ? 3.944 -14.770 17.125 1.00 36.47 188 HIS A N 1
ATOM 1465 C CA . HIS A 1 188 ? 4.943 -13.948 16.444 1.00 36.47 188 HIS A CA 1
ATOM 1466 C C . HIS A 1 188 ? 6.046 -13.660 17.475 1.00 36.47 188 HIS A C 1
ATOM 1468 O O . HIS A 1 188 ? 5.898 -12.751 18.288 1.00 36.47 188 HIS A O 1
ATOM 1474 N N . PRO A 1 189 ? 7.127 -14.460 17.535 1.00 32.88 189 PRO A N 1
ATOM 1475 C CA . PRO A 1 189 ? 8.141 -14.386 18.595 1.00 32.88 189 PRO A CA 1
ATOM 1476 C C . PRO A 1 189 ? 9.027 -13.125 18.536 1.00 32.88 189 PRO A C 1
ATOM 1478 O O . PRO A 1 189 ? 10.052 -13.072 19.203 1.00 32.88 189 PRO A O 1
ATOM 1481 N N . ARG A 1 190 ? 8.668 -12.127 17.718 1.00 39.16 190 ARG A N 1
ATOM 1482 C CA . ARG A 1 190 ? 9.494 -10.946 17.418 1.00 39.16 190 ARG A CA 1
ATOM 1483 C C . ARG A 1 190 ? 8.748 -9.608 17.449 1.00 39.16 190 ARG A C 1
ATOM 1485 O O . ARG A 1 190 ? 9.293 -8.606 17.012 1.00 39.16 190 ARG A O 1
ATOM 1492 N N . ALA A 1 191 ? 7.506 -9.569 17.931 1.00 39.22 191 ALA A N 1
ATOM 1493 C CA . ALA A 1 191 ? 6.832 -8.291 18.147 1.00 39.22 191 ALA A CA 1
ATOM 1494 C C . ALA A 1 191 ? 7.326 -7.681 19.469 1.00 39.22 191 ALA A C 1
ATOM 1496 O O . ALA A 1 191 ? 6.745 -7.924 20.529 1.00 39.22 191 ALA A O 1
ATOM 1497 N N . GLU A 1 192 ? 8.420 -6.918 19.409 1.00 37.00 192 GLU A N 1
ATOM 1498 C CA . GLU A 1 192 ? 8.772 -5.988 20.485 1.00 37.00 192 GLU A CA 1
ATOM 1499 C C . GLU A 1 192 ? 7.545 -5.104 20.792 1.00 37.00 192 GLU A C 1
ATOM 1501 O O . GLU A 1 192 ? 6.836 -4.680 19.867 1.00 37.00 192 GLU A O 1
ATOM 1506 N N . PRO A 1 193 ? 7.232 -4.842 22.073 1.00 41.84 193 PRO A N 1
ATOM 1507 C CA . PRO A 1 193 ? 6.174 -3.913 22.432 1.00 41.84 193 PRO A CA 1
ATOM 1508 C C . PRO A 1 193 ? 6.440 -2.565 21.766 1.00 41.84 193 PRO A C 1
ATOM 1510 O O . PRO A 1 193 ? 7.507 -1.984 21.946 1.00 41.84 193 PRO A O 1
ATOM 1513 N N . ASN A 1 194 ? 5.466 -2.039 21.024 1.00 41.50 194 ASN A N 1
ATOM 1514 C CA . ASN A 1 194 ? 5.564 -0.672 20.535 1.00 41.50 194 ASN A CA 1
ATOM 1515 C C . ASN A 1 194 ? 5.670 0.267 21.759 1.00 41.50 194 ASN A C 1
ATOM 1517 O O . ASN A 1 194 ? 4.756 0.252 22.593 1.00 41.50 194 ASN A O 1
ATOM 1521 N N . PRO A 1 195 ? 6.735 1.081 21.906 1.00 37.38 195 PRO A N 1
ATOM 1522 C CA . PRO A 1 195 ? 6.925 1.934 23.083 1.00 37.38 195 PRO A CA 1
ATOM 1523 C C . PRO A 1 195 ? 5.781 2.939 23.294 1.00 37.38 195 PRO A C 1
ATOM 1525 O O . PRO A 1 195 ? 5.545 3.385 24.414 1.00 37.38 195 PRO A O 1
ATOM 1528 N N . GLY A 1 196 ? 5.035 3.260 22.229 1.00 42.22 196 GLY A N 1
ATOM 1529 C CA . GLY A 1 196 ? 3.855 4.127 22.274 1.00 42.22 196 GLY A CA 1
ATOM 1530 C C . GLY A 1 196 ? 2.568 3.475 22.800 1.00 42.22 196 GLY A C 1
ATOM 1531 O O . GLY A 1 196 ? 1.631 4.200 23.117 1.00 42.22 196 GLY A O 1
ATOM 1532 N N . ASP A 1 197 ? 2.511 2.144 22.935 1.00 43.38 197 ASP A N 1
ATOM 1533 C CA . ASP A 1 197 ? 1.301 1.405 23.356 1.00 43.38 197 ASP A CA 1
ATOM 1534 C C . ASP A 1 197 ? 1.316 1.002 24.847 1.00 43.38 197 ASP A C 1
ATOM 1536 O O . ASP A 1 197 ? 0.531 0.159 25.294 1.00 43.38 197 ASP A O 1
ATOM 1540 N N . GLY A 1 198 ? 2.212 1.586 25.654 1.00 38.38 198 GLY A N 1
ATOM 1541 C CA . GLY A 1 198 ? 2.216 1.403 27.112 1.00 38.38 198 GLY A CA 1
ATOM 1542 C C . GLY A 1 198 ? 2.390 -0.053 27.566 1.00 38.38 198 GLY A C 1
ATOM 1543 O O . GLY A 1 198 ? 1.825 -0.451 28.583 1.00 38.38 198 GLY A O 1
ATOM 1544 N N . GLY A 1 199 ? 3.123 -0.867 26.800 1.00 36.53 199 GLY A N 1
ATOM 1545 C CA . GLY A 1 199 ? 3.469 -2.236 27.191 1.00 36.53 199 GLY A CA 1
ATOM 1546 C C . GLY A 1 199 ? 2.336 -3.267 27.098 1.00 36.53 199 GLY A C 1
ATOM 1547 O O . GLY A 1 199 ? 2.505 -4.382 27.583 1.00 36.53 199 GLY A O 1
ATOM 1548 N N . ARG A 1 200 ? 1.202 -2.974 26.444 1.00 39.97 200 ARG A N 1
ATOM 1549 C CA . ARG A 1 200 ? 0.115 -3.958 26.219 1.00 39.97 200 ARG A CA 1
ATOM 1550 C C . ARG A 1 200 ? 0.351 -4.830 24.979 1.00 39.97 200 ARG A C 1
ATOM 1552 O O . ARG A 1 200 ? -0.542 -5.032 24.160 1.00 39.97 200 ARG A O 1
ATOM 1559 N N . SER A 1 201 ? 1.572 -5.340 24.828 1.00 38.06 201 SER A N 1
ATOM 1560 C CA . SER A 1 201 ? 1.899 -6.326 23.795 1.00 38.06 201 SER A CA 1
ATOM 1561 C C . SER A 1 201 ? 1.286 -7.674 24.181 1.00 38.06 201 SER A C 1
ATOM 1563 O O . SER A 1 201 ? 1.785 -8.370 25.059 1.00 38.06 201 SER A O 1
ATOM 1565 N N . GLY A 1 202 ? 0.141 -8.014 23.587 1.00 41.25 202 GLY A N 1
ATOM 1566 C CA . GLY A 1 202 ? -0.597 -9.235 23.916 1.00 41.25 202 GLY A CA 1
ATOM 1567 C C . GLY A 1 202 ? -1.811 -9.420 23.015 1.00 41.25 202 GLY A C 1
ATOM 1568 O O . GLY A 1 202 ? -2.950 -9.331 23.459 1.00 41.25 202 GLY A O 1
ATOM 1569 N N . TYR A 1 203 ? -1.545 -9.623 21.728 1.00 48.00 203 TYR A N 1
ATOM 1570 C CA . TYR A 1 203 ? -2.471 -9.572 20.597 1.00 48.00 203 TYR A CA 1
ATOM 1571 C C . TYR A 1 203 ? -3.426 -10.783 20.543 1.00 48.00 203 TYR A C 1
ATOM 1573 O O . TYR A 1 203 ? -3.446 -11.528 19.567 1.00 48.00 203 TYR A O 1
ATOM 1581 N N . ARG A 1 204 ? -4.231 -11.017 21.584 1.00 52.00 204 ARG A N 1
ATOM 1582 C CA . ARG A 1 204 ? -5.377 -11.930 21.493 1.00 52.00 204 ARG A CA 1
ATOM 1583 C C . ARG A 1 204 ? -6.620 -11.221 21.999 1.00 52.00 204 ARG A C 1
ATOM 1585 O O . ARG A 1 204 ? -6.748 -10.977 23.196 1.00 52.00 204 ARG A O 1
ATOM 1592 N N . LEU A 1 205 ? -7.560 -10.955 21.094 1.00 62.12 205 LEU A N 1
ATOM 1593 C CA . LEU A 1 205 ? -8.958 -10.740 21.453 1.00 62.12 205 LEU A CA 1
ATOM 1594 C C . LEU A 1 205 ? -9.457 -12.015 22.147 1.00 62.12 205 LEU A C 1
ATOM 1596 O O . LEU A 1 205 ? -9.851 -12.985 21.501 1.00 62.12 205 LEU A O 1
ATOM 1600 N N . ARG A 1 206 ? -9.361 -12.063 23.478 1.00 65.44 206 ARG A N 1
ATOM 1601 C CA . ARG A 1 206 ? -9.883 -13.170 24.285 1.00 65.44 206 ARG A CA 1
ATOM 1602 C C . ARG A 1 206 ? -11.379 -12.963 24.480 1.00 65.44 206 ARG A C 1
ATOM 1604 O O . ARG A 1 206 ? -11.809 -12.533 25.540 1.00 65.44 206 ARG A O 1
ATOM 1611 N N . LEU A 1 207 ? -12.141 -13.248 23.431 1.00 73.69 207 LEU A N 1
ATOM 1612 C CA . LEU A 1 207 ? -13.599 -13.240 23.464 1.00 73.69 207 LEU A CA 1
ATOM 1613 C C . LEU A 1 207 ? -14.107 -14.676 23.612 1.00 73.69 207 LEU A C 1
ATOM 1615 O O . LEU A 1 207 ? -13.647 -15.586 22.917 1.00 73.69 207 LEU A O 1
ATOM 1619 N N . SER A 1 208 ? -15.081 -14.884 24.490 1.00 81.69 208 SER A N 1
ATOM 1620 C CA . SER A 1 208 ? -15.903 -16.092 24.498 1.00 81.69 208 SER A CA 1
ATOM 1621 C C . SER A 1 208 ? -16.665 -16.235 23.176 1.00 81.69 208 SER A C 1
ATOM 1623 O O . SER A 1 208 ? -16.842 -15.279 22.419 1.00 81.69 208 SER A O 1
ATOM 1625 N N . ALA A 1 209 ? -17.179 -17.433 22.887 1.00 82.12 209 ALA A N 1
ATOM 1626 C CA . ALA A 1 209 ? -17.983 -17.655 21.683 1.00 82.12 209 ALA A CA 1
ATOM 1627 C C . ALA A 1 209 ? -19.226 -16.741 21.620 1.00 82.12 209 ALA A C 1
ATOM 1629 O O . ALA A 1 209 ? -19.631 -16.318 20.534 1.00 82.12 209 ALA A O 1
ATOM 1630 N N . ALA A 1 210 ? -19.814 -16.414 22.777 1.00 86.50 210 ALA A N 1
ATOM 1631 C CA . ALA A 1 210 ? -20.952 -15.506 22.879 1.00 86.50 210 ALA A CA 1
ATOM 1632 C C . ALA A 1 210 ? -20.548 -14.050 22.595 1.00 86.50 210 ALA A C 1
ATOM 1634 O O . ALA A 1 210 ? -21.199 -13.389 21.786 1.00 86.50 210 ALA A O 1
ATOM 1635 N N . GLU A 1 211 ? -19.448 -13.580 23.188 1.00 86.56 211 GLU A N 1
ATOM 1636 C CA . GLU A 1 211 ? -18.906 -12.237 22.939 1.00 86.56 211 GLU A CA 1
ATOM 1637 C C . GLU A 1 211 ? -18.468 -12.076 21.484 1.00 86.56 211 GLU A C 1
ATOM 1639 O O . GLU A 1 211 ? -18.792 -11.078 20.855 1.00 86.56 211 GLU A O 1
ATOM 1644 N N . LEU A 1 212 ? -17.833 -13.084 20.882 1.00 85.38 212 LEU A N 1
ATOM 1645 C CA . LEU A 1 212 ? -17.510 -13.045 19.458 1.00 85.38 212 LEU A CA 1
ATOM 1646 C C . LEU A 1 212 ? -18.773 -12.901 18.603 1.00 85.38 212 LEU A C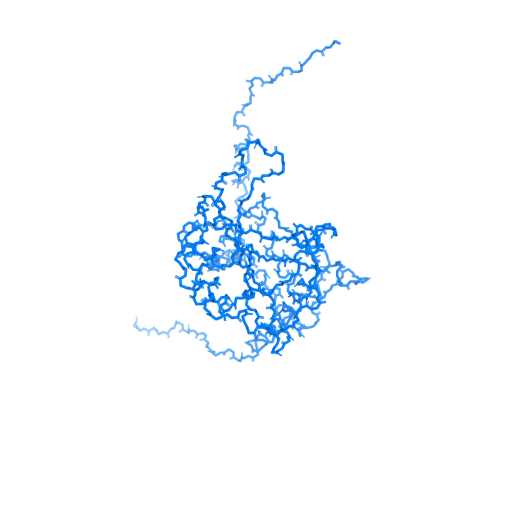 1
ATOM 1648 O O . LEU A 1 212 ? -18.817 -12.080 17.687 1.00 85.38 212 LEU A O 1
ATOM 1652 N N . LYS A 1 213 ? -19.805 -13.706 18.881 1.00 88.12 213 LYS A N 1
ATOM 1653 C CA . LYS A 1 213 ? -21.073 -13.637 18.147 1.00 88.12 213 LYS A CA 1
ATOM 1654 C C . LYS A 1 213 ? -21.693 -12.243 18.268 1.00 88.12 213 LYS A C 1
ATOM 1656 O O . LYS A 1 213 ? -22.170 -11.716 17.264 1.00 88.12 213 LYS A O 1
ATOM 1661 N N . ALA A 1 214 ? -21.642 -11.642 19.455 1.00 90.62 214 ALA A N 1
ATOM 1662 C CA . ALA A 1 214 ? -22.108 -10.280 19.692 1.00 90.62 214 ALA A CA 1
ATOM 1663 C C . ALA A 1 214 ? -21.261 -9.234 18.940 1.00 90.62 214 ALA A C 1
ATOM 1665 O O . ALA A 1 214 ? -21.820 -8.397 18.236 1.00 90.62 214 ALA A O 1
ATOM 1666 N N . ALA A 1 215 ? -19.930 -9.326 18.985 1.00 87.69 215 ALA A N 1
ATOM 1667 C CA . ALA A 1 215 ? -19.019 -8.406 18.299 1.00 87.69 215 ALA A CA 1
ATOM 1668 C C . ALA A 1 215 ? -19.175 -8.460 16.768 1.00 87.69 215 ALA A C 1
ATOM 1670 O O . ALA A 1 215 ? -19.101 -7.445 16.082 1.00 87.69 215 ALA A O 1
ATOM 1671 N N . VAL A 1 216 ? -19.458 -9.637 16.209 1.00 88.69 216 VAL A N 1
ATOM 1672 C CA . VAL A 1 216 ? -19.740 -9.809 14.773 1.00 88.69 216 VAL A CA 1
ATOM 1673 C C . VAL A 1 216 ? -21.128 -9.280 14.392 1.00 88.69 216 VAL A C 1
ATOM 1675 O O . VAL A 1 216 ? -21.325 -8.765 13.282 1.00 88.69 216 VAL A O 1
ATOM 1678 N N . ALA A 1 217 ? -22.098 -9.400 15.298 1.00 93.50 217 ALA A N 1
ATOM 1679 C CA . ALA A 1 217 ? -23.440 -8.855 15.120 1.00 93.50 217 ALA A CA 1
ATOM 1680 C C . ALA A 1 217 ? -23.492 -7.326 15.286 1.00 93.50 217 ALA A C 1
ATOM 1682 O O . ALA A 1 217 ? -24.472 -6.715 14.865 1.00 93.50 217 ALA A O 1
ATOM 1683 N N . ALA A 1 218 ? -22.436 -6.710 15.832 1.00 94.50 218 ALA A N 1
ATOM 1684 C CA . ALA A 1 218 ? -22.323 -5.269 16.014 1.00 94.50 218 ALA A CA 1
ATOM 1685 C C . ALA A 1 218 ? -22.617 -4.489 14.721 1.00 94.50 218 ALA A C 1
ATOM 1687 O O . ALA A 1 218 ? -22.121 -4.815 13.625 1.00 94.50 218 ALA A O 1
ATOM 1688 N N . SER A 1 219 ? -23.426 -3.438 14.873 1.00 94.62 219 SER A N 1
ATOM 1689 C CA . SER A 1 219 ? -23.867 -2.566 13.784 1.00 94.62 219 SER A CA 1
ATOM 1690 C C . SER A 1 219 ? -23.034 -1.288 13.696 1.00 94.62 219 SER A C 1
ATOM 1692 O O . SER A 1 219 ? -22.818 -0.763 12.601 1.00 94.62 219 SER A O 1
ATOM 1694 N N . THR A 1 220 ? -22.498 -0.841 14.833 1.00 95.06 220 THR A N 1
ATOM 1695 C CA . THR A 1 220 ? -21.650 0.344 14.954 1.00 95.06 220 THR A CA 1
ATOM 1696 C C . THR A 1 220 ? -20.271 0.006 15.530 1.00 95.06 220 THR A C 1
ATOM 1698 O O . THR A 1 220 ? -20.049 -1.071 16.088 1.00 95.06 220 THR A O 1
ATOM 1701 N N . LEU A 1 221 ? -19.326 0.943 15.390 1.00 95.00 221 LEU A N 1
ATOM 1702 C CA . LEU A 1 221 ? -18.016 0.847 16.045 1.00 95.00 221 LEU A CA 1
ATOM 1703 C C . LEU A 1 221 ? -18.157 0.825 17.573 1.00 95.00 221 LEU A C 1
ATOM 1705 O O . LEU A 1 221 ? -17.428 0.100 18.240 1.00 95.00 221 LEU A O 1
ATOM 1709 N N . GLU A 1 222 ? -19.118 1.577 18.105 1.00 94.25 222 GLU A N 1
ATOM 1710 C CA . GLU A 1 222 ? -19.431 1.624 19.531 1.00 94.25 222 GLU A CA 1
ATOM 1711 C C . GLU A 1 222 ? -19.945 0.282 20.050 1.00 94.25 222 GLU A C 1
ATOM 1713 O O . GLU A 1 222 ? -19.423 -0.211 21.044 1.00 94.25 222 GLU A O 1
ATOM 1718 N N . ASP A 1 223 ? -20.875 -0.366 19.341 1.00 95.12 223 ASP A N 1
ATOM 1719 C CA . ASP A 1 223 ? -21.363 -1.705 19.700 1.00 95.12 223 ASP A CA 1
ATOM 1720 C C . ASP A 1 223 ? -20.200 -2.709 19.746 1.00 95.12 223 ASP A C 1
ATOM 1722 O O . ASP A 1 223 ? -20.062 -3.487 20.689 1.00 95.12 223 ASP A O 1
ATOM 1726 N N . ALA A 1 224 ? -19.343 -2.684 18.717 1.00 92.50 224 ALA A N 1
ATOM 1727 C CA . ALA A 1 224 ? -18.206 -3.591 18.614 1.00 92.50 224 ALA A CA 1
ATOM 1728 C C . ALA A 1 224 ? -17.201 -3.355 19.749 1.00 92.50 224 ALA A C 1
ATOM 1730 O O . ALA A 1 224 ? -16.748 -4.310 20.379 1.00 92.50 224 ALA A O 1
ATOM 1731 N N . TYR A 1 225 ? -16.878 -2.092 20.034 1.00 90.75 225 TYR A N 1
ATOM 1732 C CA . TYR A 1 225 ? -16.000 -1.726 21.140 1.00 90.75 225 TYR A CA 1
ATOM 1733 C C . TYR A 1 225 ? -16.619 -2.081 22.494 1.00 90.75 225 TYR A C 1
ATOM 1735 O O . TYR A 1 225 ? -15.918 -2.596 23.356 1.00 90.75 225 TYR A O 1
ATOM 1743 N N . GLY A 1 226 ? -17.921 -1.863 22.683 1.00 90.81 226 GLY A N 1
ATOM 1744 C CA . GLY A 1 226 ? -18.639 -2.177 23.917 1.00 90.81 226 GLY A CA 1
ATOM 1745 C C . GLY A 1 226 ? -18.609 -3.665 24.262 1.00 90.81 226 GLY A C 1
ATOM 1746 O O . GLY A 1 226 ? -18.472 -4.013 25.431 1.00 90.81 226 GLY A O 1
ATOM 1747 N N . VAL A 1 227 ? -18.661 -4.542 23.254 1.00 89.44 227 VAL A N 1
ATOM 1748 C CA . VAL A 1 227 ? -18.504 -5.993 23.448 1.00 89.44 227 VAL A CA 1
ATOM 1749 C C . VAL A 1 227 ? -17.061 -6.372 23.787 1.00 89.44 227 VAL A C 1
ATOM 1751 O O . VAL A 1 227 ? -16.842 -7.217 24.648 1.00 89.44 227 VAL A O 1
ATOM 1754 N N . VAL A 1 228 ? -16.072 -5.775 23.114 1.00 86.12 228 VAL A N 1
ATOM 1755 C CA . VAL A 1 228 ? -14.650 -6.087 23.355 1.00 86.12 228 VAL A CA 1
ATOM 1756 C C . VAL A 1 228 ? -14.143 -5.492 24.676 1.00 86.12 228 VAL A C 1
ATOM 1758 O O . VAL A 1 228 ? -13.273 -6.068 25.324 1.00 86.12 228 VAL A O 1
ATOM 1761 N N . GLY A 1 229 ? -14.665 -4.333 25.074 1.00 84.50 229 GLY A N 1
ATOM 1762 C CA . GLY A 1 229 ? -14.368 -3.644 26.331 1.00 84.50 229 GLY A CA 1
ATOM 1763 C C . GLY A 1 229 ? -13.031 -2.893 26.380 1.00 84.50 229 GLY A C 1
ATOM 1764 O O . GLY A 1 229 ? -12.729 -2.256 27.389 1.00 84.50 229 GLY A O 1
ATOM 1765 N N . GLN A 1 230 ? -12.222 -2.933 25.321 1.00 82.44 230 GLN A N 1
ATOM 1766 C CA . GLN A 1 230 ? -10.890 -2.321 25.280 1.00 82.44 230 GLN A CA 1
ATOM 1767 C C . GLN A 1 230 ? -10.468 -1.954 23.856 1.00 82.44 230 GLN A C 1
ATOM 1769 O O . GLN A 1 230 ? -11.050 -2.457 22.903 1.00 82.44 230 GLN A O 1
ATOM 1774 N N . ASP A 1 231 ? -9.426 -1.129 23.719 1.00 84.94 231 ASP A N 1
ATOM 1775 C CA . ASP A 1 231 ? -8.766 -0.877 22.434 1.00 84.94 231 ASP A CA 1
ATOM 1776 C C . ASP A 1 231 ? -8.246 -2.186 21.836 1.00 84.94 231 ASP A C 1
ATOM 1778 O O . ASP A 1 231 ? -7.657 -3.018 22.535 1.00 84.94 231 ASP A O 1
ATOM 1782 N N . PHE A 1 232 ? -8.452 -2.366 20.536 1.00 82.88 232 PHE A N 1
ATOM 1783 C CA . PHE A 1 232 ? -8.031 -3.575 19.844 1.00 82.88 232 PHE A CA 1
ATOM 1784 C C . PHE A 1 232 ? -7.769 -3.316 18.365 1.00 82.88 232 PHE A C 1
ATOM 1786 O O . PHE A 1 232 ? -8.090 -2.271 17.799 1.00 82.88 232 PHE A O 1
ATOM 1793 N N . TRP A 1 233 ? -7.210 -4.314 17.703 1.00 84.25 233 TRP A N 1
ATOM 1794 C CA . TRP A 1 233 ? -7.116 -4.364 16.254 1.00 84.25 233 TRP A CA 1
ATOM 1795 C C . TRP A 1 233 ? -7.275 -5.813 15.806 1.00 84.25 233 TRP A C 1
ATOM 1797 O O . TRP A 1 233 ? -7.159 -6.732 16.615 1.00 84.25 233 TRP A O 1
ATOM 1807 N N . VAL A 1 234 ? -7.503 -5.999 14.511 1.00 83.94 234 VAL A N 1
ATOM 1808 C CA . VAL A 1 234 ? -7.383 -7.303 13.854 1.00 83.94 234 VAL A CA 1
ATOM 1809 C C . VAL A 1 234 ? -6.401 -7.215 12.698 1.00 83.94 234 VAL A C 1
ATOM 1811 O O . VAL A 1 234 ? -6.224 -6.149 12.105 1.00 83.94 234 VAL A O 1
ATOM 1814 N N . VAL A 1 235 ? -5.798 -8.337 12.348 1.00 81.25 235 VAL A N 1
ATOM 1815 C CA . VAL A 1 235 ? -4.833 -8.487 11.267 1.00 81.25 235 VAL A CA 1
ATOM 1816 C C . VAL A 1 235 ? -5.499 -9.135 10.058 1.00 81.25 235 VAL A C 1
ATOM 1818 O O . VAL A 1 235 ? -6.175 -10.161 10.148 1.00 81.25 235 VAL A O 1
ATOM 1821 N N . THR A 1 236 ? -5.257 -8.562 8.882 1.00 84.88 236 THR A N 1
ATOM 1822 C CA . THR A 1 236 ? -5.514 -9.260 7.619 1.00 84.88 236 THR A CA 1
ATOM 1823 C C . THR A 1 236 ? -4.381 -10.259 7.359 1.00 84.88 236 THR A C 1
ATOM 1825 O O . THR A 1 236 ? -3.221 -9.855 7.352 1.00 84.88 236 THR A O 1
ATOM 1828 N N . PRO A 1 237 ? -4.664 -11.562 7.187 1.00 82.56 237 PRO A N 1
ATOM 1829 C CA . PRO A 1 237 ? -3.617 -12.542 6.921 1.00 82.56 237 PRO A CA 1
ATOM 1830 C C . PRO A 1 237 ? -3.049 -12.336 5.516 1.00 82.56 237 PRO A C 1
ATOM 1832 O O . PRO A 1 237 ? -3.811 -12.115 4.571 1.00 82.56 237 PRO A O 1
ATOM 1835 N N . CYS A 1 238 ? -1.733 -12.457 5.374 1.00 84.75 238 CYS A N 1
ATOM 1836 C CA . CYS A 1 238 ? -1.053 -12.440 4.085 1.00 84.75 238 CYS A CA 1
ATOM 1837 C C . CYS A 1 238 ? -0.340 -13.780 3.886 1.00 84.75 238 CYS A C 1
ATOM 1839 O O . CYS A 1 238 ? 0.560 -14.113 4.647 1.00 84.75 238 CYS A O 1
ATOM 1841 N N . ALA A 1 239 ? -0.768 -14.582 2.911 1.00 87.88 239 ALA A N 1
ATOM 1842 C CA . ALA A 1 239 ? -0.063 -15.822 2.599 1.00 87.88 239 ALA A CA 1
ATOM 1843 C C . ALA A 1 239 ? 1.313 -15.493 2.008 1.00 87.88 239 ALA A C 1
ATOM 1845 O O . ALA A 1 239 ? 1.405 -14.665 1.103 1.00 87.88 239 ALA A O 1
ATOM 1846 N N . SER A 1 240 ? 2.353 -16.139 2.527 1.00 90.06 240 SER A N 1
ATOM 1847 C CA . SER A 1 240 ? 3.716 -15.951 2.046 1.00 90.06 240 SER A CA 1
ATOM 1848 C C . SER A 1 240 ? 3.929 -16.676 0.716 1.00 90.06 240 SER A C 1
ATOM 1850 O O . SER A 1 240 ? 3.601 -17.857 0.568 1.00 90.06 240 SER A O 1
ATOM 1852 N N . THR A 1 241 ? 4.493 -15.955 -0.249 1.00 90.75 241 THR A N 1
ATOM 1853 C CA . THR A 1 241 ? 4.984 -16.482 -1.526 1.00 90.75 241 THR A CA 1
ATOM 1854 C C . THR A 1 241 ? 6.414 -16.994 -1.375 1.00 90.75 241 THR A C 1
ATOM 1856 O O . THR A 1 241 ? 6.754 -18.019 -1.962 1.00 90.75 241 THR A O 1
ATOM 1859 N N . ALA A 1 242 ? 7.244 -16.330 -0.560 1.00 93.44 242 ALA A N 1
ATOM 1860 C CA . ALA A 1 242 ? 8.632 -16.735 -0.332 1.00 93.44 242 ALA A CA 1
ATOM 1861 C C . ALA A 1 242 ? 8.752 -17.983 0.561 1.00 93.44 242 ALA A C 1
ATOM 1863 O O . ALA A 1 242 ? 9.708 -18.749 0.446 1.00 93.44 242 ALA A O 1
ATOM 1864 N N . ARG A 1 243 ? 7.787 -18.195 1.463 1.00 92.69 243 ARG A N 1
ATOM 1865 C CA . ARG A 1 243 ? 7.761 -19.271 2.464 1.00 92.69 243 ARG A CA 1
ATOM 1866 C C . ARG A 1 243 ? 6.398 -19.976 2.428 1.00 92.69 243 ARG A C 1
ATOM 1868 O O . ARG A 1 243 ? 5.504 -19.662 3.216 1.00 92.69 243 ARG A O 1
ATOM 1875 N N . PRO A 1 244 ? 6.202 -20.931 1.498 1.00 89.81 244 PRO A N 1
ATOM 1876 C CA . PRO A 1 244 ? 4.919 -21.598 1.308 1.00 89.81 244 PRO A CA 1
ATOM 1877 C C . PRO A 1 244 ? 4.358 -22.207 2.598 1.00 89.81 244 PRO A C 1
ATOM 1879 O O . PRO A 1 244 ? 5.042 -22.940 3.310 1.00 89.81 244 PRO A O 1
ATOM 1882 N N . GLY A 1 245 ? 3.085 -21.923 2.879 1.00 86.06 245 GLY A N 1
ATOM 1883 C CA . GLY A 1 245 ? 2.390 -22.386 4.085 1.00 86.06 245 GLY A CA 1
ATOM 1884 C C . GLY A 1 245 ? 2.507 -21.445 5.288 1.00 86.06 245 GLY A C 1
ATOM 1885 O O . GLY A 1 245 ? 1.753 -21.604 6.248 1.00 86.06 245 GLY A O 1
ATOM 1886 N N . GLU A 1 246 ? 3.380 -20.438 5.233 1.00 86.31 246 GLU A N 1
ATOM 1887 C CA . GLU A 1 246 ? 3.449 -19.386 6.243 1.00 86.31 246 GLU A CA 1
ATOM 1888 C C . GLU A 1 246 ? 2.377 -18.313 5.996 1.00 86.31 246 GLU A C 1
ATOM 1890 O O . GLU A 1 246 ? 2.063 -17.947 4.858 1.00 86.31 246 GLU A O 1
ATOM 1895 N N . VAL A 1 247 ? 1.798 -17.802 7.083 1.00 83.56 247 VAL A N 1
ATOM 1896 C CA . VAL A 1 247 ? 0.854 -16.681 7.056 1.00 83.56 247 VAL A CA 1
ATOM 1897 C C . VAL A 1 247 ? 1.490 -15.514 7.792 1.00 83.56 247 VAL A C 1
ATOM 1899 O O . VAL A 1 247 ? 1.636 -15.543 9.012 1.00 83.56 247 VAL A O 1
ATOM 1902 N N . LEU A 1 248 ? 1.847 -14.486 7.033 1.00 83.56 248 LEU A N 1
ATOM 1903 C CA . LEU A 1 248 ? 2.425 -13.248 7.524 1.00 83.56 248 LEU A CA 1
ATOM 1904 C C . LEU A 1 248 ? 1.342 -12.312 8.048 1.00 83.56 248 LEU A C 1
ATOM 1906 O O . LEU A 1 248 ? 0.175 -12.339 7.631 1.00 83.56 248 LEU A O 1
ATOM 1910 N N . GLU A 1 249 ? 1.765 -11.418 8.933 1.00 79.19 249 GLU A N 1
ATOM 1911 C CA . GLU A 1 249 ? 0.944 -10.297 9.349 1.00 79.19 249 GLU A CA 1
ATOM 1912 C C . GLU A 1 249 ? 0.769 -9.328 8.170 1.00 79.19 249 GLU A C 1
ATOM 1914 O O . GLU A 1 249 ? 1.747 -8.788 7.652 1.00 79.19 249 GLU A O 1
ATOM 1919 N N . GLY A 1 250 ? -0.468 -9.084 7.742 1.00 81.56 250 GLY A N 1
ATOM 1920 C CA . GLY A 1 250 ? -0.795 -8.066 6.747 1.00 81.56 250 GLY A CA 1
ATOM 1921 C C . GLY A 1 250 ? -1.143 -6.723 7.388 1.00 81.56 250 GLY A C 1
ATOM 1922 O O . GLY A 1 250 ? -0.536 -6.270 8.359 1.00 81.56 250 GLY A O 1
ATOM 1923 N N . THR A 1 251 ? -2.127 -6.035 6.831 1.00 85.25 251 THR A N 1
ATOM 1924 C CA . THR A 1 251 ? -2.594 -4.753 7.361 1.00 85.25 251 THR A CA 1
ATOM 1925 C C . THR A 1 251 ? -3.492 -4.955 8.580 1.00 85.25 251 THR A C 1
ATOM 1927 O O . THR A 1 251 ? -4.355 -5.838 8.584 1.00 85.25 251 THR A O 1
ATOM 1930 N N . ARG A 1 252 ? -3.321 -4.109 9.597 1.00 86.94 252 ARG A N 1
ATOM 1931 C CA . ARG A 1 252 ? -4.162 -4.053 10.792 1.00 86.94 252 ARG A CA 1
ATOM 1932 C C . ARG A 1 252 ? -5.344 -3.114 10.578 1.00 86.94 252 ARG A C 1
ATOM 1934 O O . ARG A 1 252 ? -5.186 -2.030 10.014 1.00 86.94 252 ARG A O 1
ATOM 1941 N N . LEU A 1 253 ? -6.511 -3.500 11.079 1.00 90.25 253 LEU A N 1
ATOM 1942 C CA . LEU A 1 253 ? -7.627 -2.587 11.309 1.00 90.25 253 LEU A CA 1
ATOM 1943 C C . LEU A 1 253 ? -7.755 -2.370 12.808 1.00 90.25 253 LEU A C 1
ATOM 1945 O O . LEU A 1 253 ? -8.004 -3.323 13.539 1.00 90.25 253 LEU A O 1
ATOM 1949 N N . THR A 1 254 ? -7.577 -1.135 13.252 1.00 88.69 254 THR A N 1
ATOM 1950 C CA . THR A 1 254 ? -7.515 -0.761 14.666 1.00 88.69 254 THR A CA 1
ATOM 1951 C C . THR A 1 254 ? -8.762 0.022 15.046 1.00 88.69 254 THR A C 1
ATOM 1953 O O . THR A 1 254 ? -9.177 0.911 14.302 1.00 88.69 254 THR A O 1
ATOM 1956 N N . LEU A 1 255 ? -9.345 -0.303 16.199 1.00 90.25 255 LEU A N 1
ATOM 1957 C CA . LEU A 1 255 ? -10.429 0.438 16.823 1.00 90.25 255 LEU A CA 1
ATOM 1958 C C . LEU A 1 255 ? -10.003 0.872 18.230 1.00 90.25 255 LEU A C 1
ATOM 1960 O O . LEU A 1 255 ? -9.797 0.042 19.115 1.00 90.25 255 LEU A O 1
ATOM 1964 N N . VAL A 1 256 ? -9.865 2.182 18.411 1.00 89.44 256 VAL A N 1
ATOM 1965 C CA . VAL A 1 256 ? -9.372 2.808 19.645 1.00 89.44 256 VAL A CA 1
ATOM 1966 C C . VAL A 1 256 ? -10.395 3.814 20.142 1.00 89.44 256 VAL A C 1
ATOM 1968 O O . VAL A 1 256 ? -10.923 4.604 19.358 1.00 89.44 256 VAL A O 1
ATOM 1971 N N . ARG A 1 257 ? -10.671 3.834 21.444 1.00 89.31 257 ARG A N 1
ATOM 1972 C CA . ARG A 1 257 ? -11.503 4.879 22.044 1.00 89.31 257 ARG A CA 1
ATOM 1973 C C . ARG A 1 257 ? -10.676 6.141 22.247 1.00 89.31 257 ARG A C 1
ATOM 1975 O O . ARG A 1 257 ? -9.649 6.122 22.932 1.00 89.31 257 ARG A O 1
ATOM 1982 N N . LYS A 1 258 ? -11.134 7.257 21.679 1.00 88.88 258 LYS A N 1
ATOM 1983 C CA . LYS A 1 258 ? -10.437 8.535 21.816 1.00 88.88 258 LYS A CA 1
ATOM 1984 C C . LYS A 1 258 ? -10.601 9.041 23.246 1.00 88.88 258 LYS A C 1
ATOM 1986 O O . LYS A 1 258 ? -11.700 9.045 23.797 1.00 88.88 258 LYS A O 1
ATOM 1991 N N . ARG A 1 259 ? -9.490 9.436 23.859 1.00 86.06 259 ARG A N 1
ATOM 1992 C CA . ARG A 1 259 ? -9.436 9.923 25.240 1.00 86.06 259 ARG A CA 1
ATOM 1993 C C . ARG A 1 259 ? -8.868 11.340 25.267 1.00 86.06 259 ARG A C 1
ATOM 1995 O O . ARG A 1 259 ? -8.101 11.681 24.365 1.00 86.06 259 ARG A O 1
ATOM 2002 N N . PRO A 1 260 ? -9.253 12.169 26.250 1.00 83.00 260 PRO A N 1
ATOM 2003 C CA . PRO A 1 260 ? -8.652 13.483 26.417 1.00 83.00 260 PRO A CA 1
ATOM 2004 C C . PRO A 1 260 ? -7.144 13.363 26.615 1.00 83.00 260 PRO A C 1
ATOM 2006 O O . PRO A 1 260 ? -6.669 12.424 27.257 1.00 83.00 260 PRO A O 1
ATOM 2009 N N . GLU A 1 261 ? -6.403 14.320 26.067 1.00 78.56 261 GLU A N 1
ATOM 2010 C CA . GLU A 1 261 ? -4.956 14.383 26.241 1.00 78.56 261 GLU A CA 1
ATOM 2011 C C . GLU A 1 261 ? -4.582 14.640 27.707 1.00 78.56 261 GLU A C 1
ATOM 2013 O O . GLU A 1 261 ? -5.348 15.209 28.492 1.00 78.56 261 GLU A O 1
ATOM 2018 N N . VAL A 1 262 ? -3.376 14.217 28.085 1.00 76.56 262 VAL A N 1
ATOM 2019 C CA . VAL A 1 262 ? -2.832 14.478 29.420 1.00 76.56 262 VAL A CA 1
ATOM 2020 C C . VAL A 1 262 ? -2.700 15.992 29.608 1.00 76.56 262 VAL A C 1
ATOM 2022 O O . VAL A 1 262 ? -2.061 16.663 28.805 1.00 76.56 262 VAL A O 1
ATOM 2025 N N . GLY A 1 263 ? -3.310 16.529 30.669 1.00 77.44 263 GLY A N 1
ATOM 2026 C CA . GLY A 1 263 ? -3.361 17.974 30.928 1.00 77.44 263 GLY A CA 1
ATOM 2027 C C . GLY A 1 263 ? -4.592 18.688 30.357 1.00 77.44 263 GLY A C 1
ATOM 2028 O O . GLY A 1 263 ? -4.685 19.909 30.468 1.00 77.44 263 GLY A O 1
ATOM 2029 N N . ALA A 1 264 ? -5.553 17.955 29.781 1.00 79.06 264 ALA A N 1
ATOM 2030 C CA . ALA A 1 264 ? -6.835 18.525 29.381 1.00 79.06 264 ALA A CA 1
ATOM 2031 C C . ALA A 1 264 ? -7.595 19.134 30.586 1.00 79.06 264 ALA A C 1
ATOM 2033 O O . ALA A 1 264 ? -7.434 18.663 31.718 1.00 79.06 264 ALA A O 1
ATOM 2034 N N . PRO A 1 265 ? -8.441 20.162 30.364 1.00 82.50 265 PRO A N 1
ATOM 2035 C CA . PRO A 1 265 ? -9.177 20.838 31.431 1.00 82.50 265 PRO A CA 1
ATOM 2036 C C . PRO A 1 265 ? -9.984 19.879 32.313 1.00 82.50 265 PRO A C 1
ATOM 2038 O O . PRO A 1 265 ? -10.475 18.845 31.849 1.00 82.50 265 PRO A O 1
ATOM 2041 N N . ALA A 1 266 ? -10.184 20.253 33.580 1.00 77.06 266 ALA A N 1
ATOM 2042 C CA . ALA A 1 266 ? -11.070 19.523 34.483 1.00 77.06 266 ALA A CA 1
ATOM 2043 C C . ALA A 1 266 ? -12.466 19.367 33.846 1.00 77.06 266 ALA A C 1
ATOM 2045 O O . ALA A 1 266 ? -13.052 20.337 33.372 1.00 77.06 266 ALA A O 1
ATOM 2046 N N . GLY A 1 267 ? -12.973 18.132 33.798 1.00 73.75 267 GLY A N 1
ATOM 2047 C CA . GLY A 1 267 ? -14.222 17.791 33.105 1.00 73.75 267 GLY A CA 1
ATOM 2048 C C . GLY A 1 267 ? -14.051 17.289 31.666 1.00 73.75 267 GLY A C 1
ATOM 2049 O O . GLY A 1 267 ? -14.985 16.712 31.128 1.00 73.75 267 GLY A O 1
ATOM 2050 N N . ALA A 1 268 ? -12.866 17.382 31.052 1.00 72.88 268 ALA A N 1
ATOM 2051 C CA . ALA A 1 268 ? -12.638 16.793 29.727 1.00 72.88 268 ALA A CA 1
ATOM 2052 C C . ALA A 1 268 ? -12.777 15.257 29.731 1.00 72.88 268 ALA A C 1
ATOM 2054 O O . ALA A 1 268 ? -13.192 14.676 28.733 1.00 72.88 268 ALA A O 1
ATOM 2055 N N . GLY A 1 269 ? -12.492 14.606 30.868 1.00 68.88 269 GLY A N 1
ATOM 2056 C CA . GLY A 1 269 ? -12.623 13.155 31.079 1.00 68.88 269 GLY A CA 1
ATOM 2057 C C . GLY A 1 269 ? -14.022 12.576 30.849 1.00 68.88 269 GLY A C 1
ATOM 2058 O O . GLY A 1 269 ? -14.143 11.370 30.650 1.00 68.88 269 GLY A O 1
ATOM 2059 N N . THR A 1 270 ? -15.066 13.410 30.872 1.00 71.00 270 THR A N 1
ATOM 2060 C CA . THR A 1 270 ? -16.457 12.987 30.648 1.00 71.00 270 THR A CA 1
ATOM 2061 C C . THR A 1 270 ? -16.922 13.190 29.208 1.00 71.00 270 THR A C 1
ATOM 2063 O O . THR A 1 270 ? -18.019 12.755 28.864 1.00 71.00 270 THR A O 1
ATOM 2066 N N . LEU A 1 271 ? -16.111 13.832 28.360 1.00 80.19 271 LEU A N 1
ATOM 2067 C CA . LEU A 1 271 ? -16.450 14.049 26.960 1.00 80.19 271 LEU A CA 1
ATOM 2068 C C . LEU A 1 271 ? -16.369 12.732 26.193 1.00 80.19 271 LEU A C 1
ATOM 2070 O O . LEU A 1 271 ? -15.336 12.059 26.183 1.00 80.19 271 LEU A O 1
ATOM 2074 N N . ASP A 1 272 ? -17.449 12.401 25.493 1.00 84.50 272 ASP A N 1
ATOM 2075 C CA . ASP A 1 272 ? -17.407 11.348 24.493 1.00 84.50 272 ASP A CA 1
ATOM 2076 C C . ASP A 1 272 ? -16.720 11.870 23.229 1.00 84.50 272 ASP A C 1
ATOM 2078 O O . ASP A 1 272 ? -17.304 12.573 22.403 1.00 84.50 272 ASP A O 1
ATOM 2082 N N . LEU A 1 273 ? -15.438 11.543 23.092 1.00 88.56 273 LEU A N 1
ATOM 2083 C CA . LEU A 1 273 ? -14.631 11.928 21.940 1.00 88.56 273 LEU A CA 1
ATOM 2084 C C . LEU A 1 273 ? -14.790 10.959 20.759 1.00 88.56 273 LEU A C 1
ATOM 2086 O O . LEU A 1 273 ? -14.163 11.174 19.718 1.00 88.56 273 LEU A O 1
ATOM 2090 N N . GLY A 1 274 ? -15.620 9.921 20.895 1.00 92.12 274 GLY A N 1
ATOM 2091 C CA . GLY A 1 274 ? -15.844 8.894 19.888 1.00 92.12 274 GLY A CA 1
ATOM 2092 C C . GLY A 1 274 ? -14.656 7.947 19.712 1.00 92.12 274 GLY A C 1
ATOM 2093 O O . GLY A 1 274 ? -13.887 7.671 20.639 1.00 92.12 274 GLY A O 1
ATOM 2094 N N . TYR A 1 275 ? -14.496 7.447 18.486 1.00 93.19 275 TYR A N 1
ATOM 2095 C CA . TYR A 1 275 ? -13.587 6.345 18.183 1.00 93.19 275 TYR A CA 1
ATOM 2096 C C . TYR A 1 275 ? -12.639 6.677 17.039 1.00 93.19 275 TYR A C 1
ATOM 2098 O O . TYR A 1 275 ? -12.981 7.358 16.074 1.00 93.19 275 TYR A O 1
ATOM 2106 N N . GLU A 1 276 ? -11.433 6.143 17.120 1.00 93.19 276 GLU A N 1
ATOM 2107 C CA . GLU A 1 276 ? -10.498 6.104 16.017 1.00 93.19 276 GLU A CA 1
ATOM 2108 C C . GLU A 1 276 ? -10.577 4.731 15.351 1.00 93.19 276 GLU A C 1
ATOM 2110 O O . GLU A 1 276 ? -10.209 3.719 15.945 1.00 93.19 276 GLU A O 1
ATOM 2115 N N . PHE A 1 277 ? -11.084 4.697 14.118 1.00 95.81 277 PHE 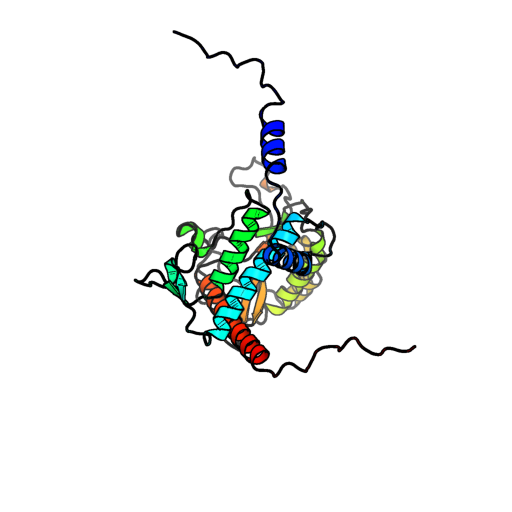A N 1
ATOM 2116 C CA . PHE A 1 277 ? -11.108 3.487 13.304 1.00 95.81 277 PHE A CA 1
ATOM 2117 C C . PHE A 1 277 ? -10.159 3.664 12.132 1.00 95.81 277 PHE A C 1
ATOM 2119 O O . PHE A 1 277 ? -10.397 4.491 11.241 1.00 95.81 277 PHE A O 1
ATOM 2126 N N . THR A 1 278 ? -9.055 2.924 12.157 1.00 92.94 278 THR A N 1
ATOM 2127 C CA . THR A 1 278 ? -7.914 3.179 11.279 1.00 92.94 278 THR A CA 1
ATOM 2128 C C . THR A 1 278 ? -7.378 1.912 10.643 1.00 92.94 278 THR A C 1
ATOM 2130 O O . THR A 1 278 ? -7.515 0.806 11.160 1.00 92.94 278 THR A O 1
ATOM 2133 N N . ILE A 1 279 ? -6.763 2.101 9.483 1.00 90.62 279 ILE A N 1
ATOM 2134 C CA . ILE A 1 279 ? -5.945 1.098 8.820 1.00 90.62 279 ILE A CA 1
ATOM 2135 C C . ILE A 1 279 ? -4.492 1.415 9.172 1.00 90.62 279 ILE A C 1
ATOM 2137 O O . ILE A 1 279 ? -4.057 2.557 8.988 1.00 90.62 279 ILE A O 1
ATOM 2141 N N . ARG A 1 280 ? -3.756 0.427 9.682 1.00 84.50 280 ARG A N 1
ATOM 2142 C CA . ARG A 1 280 ? -2.352 0.563 10.082 1.00 84.50 280 ARG A CA 1
ATOM 2143 C C . ARG A 1 280 ? -1.525 -0.582 9.522 1.00 84.50 280 ARG A C 1
ATOM 2145 O O . ARG A 1 280 ? -1.893 -1.745 9.646 1.00 84.50 280 ARG A O 1
ATOM 2152 N N . THR A 1 281 ? -0.361 -0.262 8.983 1.00 77.75 281 THR A N 1
ATOM 2153 C CA . THR A 1 281 ? 0.668 -1.256 8.674 1.00 77.75 281 THR A CA 1
ATOM 2154 C C . THR A 1 281 ? 1.917 -0.829 9.427 1.00 77.75 281 THR A C 1
ATOM 2156 O O . THR A 1 281 ? 2.520 0.181 9.079 1.00 77.75 281 THR A O 1
ATOM 2159 N N . ALA A 1 282 ? 2.258 -1.544 10.502 1.00 70.00 282 ALA A N 1
ATOM 2160 C CA . ALA A 1 282 ? 3.510 -1.306 11.213 1.00 70.00 282 ALA A CA 1
ATOM 2161 C C . ALA A 1 282 ? 4.680 -1.687 10.298 1.00 70.00 282 ALA A C 1
ATOM 2163 O O . ALA A 1 282 ? 4.695 -2.803 9.782 1.00 70.00 282 ALA A O 1
ATOM 2164 N N . SER A 1 283 ? 5.636 -0.789 10.096 1.00 77.75 283 SER A N 1
ATOM 2165 C CA . SER A 1 283 ? 6.789 -1.028 9.217 1.00 77.75 283 SER A CA 1
ATOM 2166 C C . SER A 1 283 ? 8.036 -1.296 10.057 1.00 77.75 283 SER A C 1
ATOM 2168 O O . SER A 1 283 ? 9.026 -0.581 9.938 1.00 77.75 283 SER A O 1
ATOM 2170 N N . THR A 1 284 ? 7.953 -2.250 10.991 1.00 82.50 284 THR A N 1
ATOM 2171 C CA . THR A 1 284 ? 9.099 -2.596 11.850 1.00 82.50 284 THR A CA 1
ATOM 2172 C C . THR A 1 284 ? 10.207 -3.256 11.024 1.00 82.50 284 THR A C 1
ATOM 2174 O O . THR A 1 284 ? 9.913 -3.802 9.953 1.00 82.50 284 THR A O 1
ATOM 2177 N N . PRO A 1 285 ? 11.464 -3.262 11.504 1.00 85.62 285 PRO A N 1
ATOM 2178 C CA . PRO A 1 285 ? 12.568 -3.903 10.793 1.00 85.62 285 PRO A CA 1
ATOM 2179 C C . PRO A 1 285 ? 12.300 -5.367 10.421 1.00 85.62 285 PRO A C 1
ATOM 2181 O O . PRO A 1 285 ? 12.610 -5.790 9.311 1.00 85.62 285 PRO A O 1
ATOM 2184 N N . GLU A 1 286 ? 11.658 -6.135 11.302 1.00 84.25 286 GLU A N 1
ATOM 2185 C CA . GLU A 1 286 ? 11.330 -7.543 11.060 1.00 84.25 286 GLU A CA 1
ATOM 2186 C C . GLU A 1 286 ? 10.296 -7.687 9.945 1.00 84.25 286 GLU A C 1
ATOM 2188 O O . GLU A 1 286 ? 10.472 -8.496 9.038 1.00 84.25 286 GLU A O 1
ATOM 2193 N N . ARG A 1 287 ? 9.247 -6.855 9.965 1.00 83.94 287 ARG A N 1
ATOM 2194 C CA . ARG A 1 287 ? 8.228 -6.854 8.909 1.00 83.94 287 ARG A CA 1
ATOM 2195 C C . ARG A 1 287 ? 8.783 -6.380 7.574 1.00 83.94 287 ARG A C 1
ATOM 2197 O O . ARG A 1 287 ? 8.320 -6.827 6.529 1.00 83.94 287 ARG A O 1
ATOM 2204 N N . TRP A 1 288 ? 9.755 -5.475 7.600 1.00 87.00 288 TRP A N 1
ATOM 2205 C CA . TRP A 1 288 ? 10.440 -5.037 6.393 1.00 87.00 288 TRP A CA 1
ATOM 2206 C C . TRP A 1 288 ? 11.310 -6.148 5.802 1.00 87.00 288 TRP A C 1
ATOM 2208 O O . TRP A 1 288 ? 11.295 -6.338 4.591 1.00 87.00 288 TRP A O 1
ATOM 2218 N N . ALA A 1 289 ? 11.992 -6.934 6.641 1.00 88.06 289 ALA A N 1
ATOM 2219 C CA . ALA A 1 289 ? 12.726 -8.117 6.195 1.00 88.06 289 ALA A CA 1
ATOM 2220 C C . ALA A 1 289 ? 11.793 -9.170 5.568 1.00 88.06 289 ALA A C 1
ATOM 2222 O O . ALA A 1 289 ? 12.111 -9.716 4.512 1.00 88.06 289 ALA A O 1
ATOM 2223 N N . ASP A 1 290 ? 10.618 -9.403 6.164 1.00 89.06 290 ASP A N 1
ATOM 2224 C CA . ASP A 1 290 ? 9.595 -10.270 5.569 1.00 89.06 290 ASP A CA 1
ATOM 2225 C C . ASP A 1 290 ? 9.125 -9.737 4.212 1.00 89.06 290 ASP A C 1
ATOM 2227 O O . ASP A 1 290 ? 9.074 -10.489 3.242 1.00 89.06 290 ASP A O 1
ATOM 2231 N N . MET A 1 291 ? 8.835 -8.434 4.120 1.00 89.62 291 MET A N 1
ATOM 2232 C CA . MET A 1 291 ? 8.435 -7.792 2.868 1.00 89.62 291 MET A CA 1
ATOM 2233 C C . MET A 1 291 ? 9.522 -7.901 1.797 1.00 89.62 291 MET A C 1
ATOM 2235 O O . MET A 1 291 ? 9.197 -8.205 0.655 1.00 89.62 291 MET A O 1
ATOM 2239 N N . ALA A 1 292 ? 10.790 -7.682 2.145 1.00 91.12 292 ALA A N 1
ATOM 2240 C CA . ALA A 1 292 ? 11.900 -7.794 1.205 1.00 91.12 292 ALA A CA 1
ATOM 2241 C C . ALA A 1 292 ? 11.980 -9.207 0.608 1.00 91.12 292 ALA A C 1
ATOM 2243 O O . ALA A 1 292 ? 11.990 -9.342 -0.612 1.00 91.12 292 ALA A O 1
ATOM 2244 N N . ALA A 1 293 ? 11.903 -10.246 1.446 1.00 93.00 293 ALA A N 1
ATOM 2245 C CA . ALA A 1 293 ? 11.899 -11.633 0.983 1.00 93.00 293 ALA A CA 1
ATOM 2246 C C . ALA A 1 293 ? 10.700 -11.950 0.067 1.00 93.00 293 ALA A C 1
ATOM 2248 O O . ALA A 1 293 ? 10.851 -12.642 -0.940 1.00 93.00 293 ALA A O 1
ATOM 2249 N N . GLU A 1 294 ? 9.508 -11.432 0.387 1.00 94.75 294 GLU A N 1
ATOM 2250 C CA . GLU A 1 294 ? 8.324 -11.569 -0.473 1.00 94.75 294 GLU A CA 1
ATOM 2251 C C . GLU A 1 294 ? 8.499 -10.865 -1.822 1.00 94.75 294 GLU A C 1
ATOM 2253 O O . GLU A 1 294 ? 8.112 -11.403 -2.860 1.00 94.75 294 GLU A O 1
ATOM 2258 N N . MET A 1 295 ? 9.088 -9.669 -1.819 1.00 93.88 295 MET A N 1
ATOM 2259 C CA . MET A 1 295 ? 9.338 -8.895 -3.032 1.00 93.88 295 MET A CA 1
ATOM 2260 C C . MET A 1 295 ? 10.409 -9.541 -3.914 1.00 93.88 295 MET A C 1
ATOM 2262 O O . MET A 1 295 ? 10.233 -9.556 -5.132 1.00 93.88 295 MET A O 1
ATOM 2266 N N . ASP A 1 296 ? 11.456 -10.123 -3.324 1.00 92.75 296 ASP A N 1
ATOM 2267 C CA . ASP A 1 296 ? 12.462 -10.915 -4.042 1.00 92.75 296 ASP A CA 1
ATOM 2268 C C . ASP A 1 296 ? 11.811 -12.127 -4.720 1.00 92.75 296 ASP A C 1
ATOM 2270 O O . ASP A 1 296 ? 11.915 -12.288 -5.936 1.00 92.75 296 ASP A O 1
ATOM 2274 N N . ALA A 1 297 ? 11.037 -12.921 -3.971 1.00 94.31 297 ALA A N 1
ATOM 2275 C CA . ALA A 1 297 ? 10.344 -14.089 -4.516 1.00 94.31 297 ALA A CA 1
ATOM 2276 C C . ALA A 1 297 ? 9.355 -13.717 -5.636 1.00 94.31 297 ALA A C 1
ATOM 2278 O O . ALA A 1 297 ? 9.289 -14.390 -6.669 1.00 94.31 297 ALA A O 1
ATOM 2279 N N . ALA A 1 298 ? 8.596 -12.630 -5.464 1.00 93.94 298 ALA A N 1
ATOM 2280 C CA . ALA A 1 298 ? 7.680 -12.135 -6.488 1.00 93.94 298 ALA A CA 1
ATOM 2281 C C . ALA A 1 298 ? 8.426 -11.655 -7.743 1.00 93.94 298 ALA A C 1
ATOM 2283 O O . ALA A 1 298 ? 7.975 -11.890 -8.866 1.00 93.94 298 ALA A O 1
ATOM 2284 N N . PHE A 1 299 ? 9.570 -10.996 -7.570 1.00 91.62 299 PHE A N 1
ATOM 2285 C CA . PHE A 1 299 ? 10.393 -10.520 -8.673 1.00 91.62 299 PHE A CA 1
ATOM 2286 C C . PHE A 1 299 ? 11.024 -11.672 -9.460 1.00 91.62 299 PHE A C 1
ATOM 2288 O O . PHE A 1 299 ? 10.945 -11.675 -10.689 1.00 91.62 299 PHE A O 1
ATOM 2295 N N . ASP A 1 300 ? 11.544 -12.693 -8.782 1.00 91.19 300 ASP A N 1
ATOM 2296 C CA . ASP A 1 300 ? 12.087 -13.899 -9.417 1.00 91.19 300 ASP A CA 1
ATOM 2297 C C . ASP A 1 300 ? 11.014 -14.679 -10.188 1.00 91.19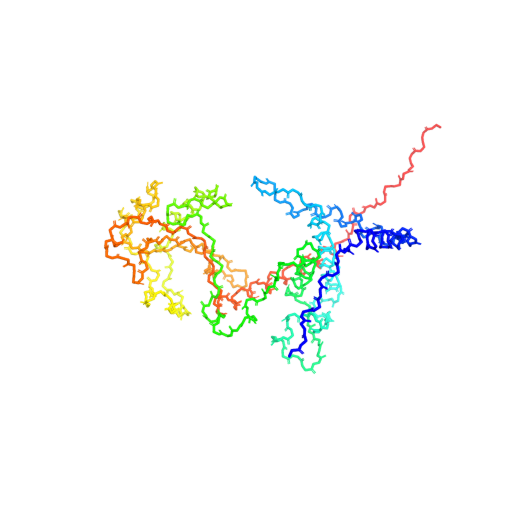 300 ASP A C 1
ATOM 2299 O O . ASP A 1 300 ? 11.244 -15.138 -11.316 1.00 91.19 300 ASP A O 1
ATOM 2303 N N . ALA A 1 301 ? 9.803 -14.777 -9.630 1.00 92.06 301 ALA A N 1
ATOM 2304 C CA . ALA A 1 301 ? 8.664 -15.380 -10.317 1.00 92.06 301 ALA A CA 1
ATOM 2305 C C . ALA A 1 301 ? 8.297 -14.605 -11.594 1.00 92.06 301 ALA A C 1
ATOM 2307 O O . ALA A 1 301 ? 8.065 -15.208 -12.646 1.00 92.06 301 ALA A O 1
ATOM 2308 N N . LEU A 1 302 ? 8.299 -13.268 -11.535 1.00 90.56 302 LEU A N 1
ATOM 2309 C CA . LEU A 1 302 ? 8.071 -12.424 -12.708 1.00 90.56 302 LEU A CA 1
ATOM 2310 C C . LEU A 1 302 ? 9.170 -12.609 -13.760 1.00 90.56 302 LEU A C 1
ATOM 2312 O O . LEU A 1 302 ? 8.854 -12.699 -14.948 1.00 90.56 302 LEU A O 1
ATOM 2316 N N . LEU A 1 303 ? 10.445 -12.661 -13.357 1.00 89.56 303 LEU A N 1
ATOM 2317 C CA . LEU A 1 303 ? 11.566 -12.881 -14.278 1.00 89.56 303 LEU A CA 1
ATOM 2318 C C . LEU A 1 303 ? 11.436 -14.226 -14.994 1.00 89.56 303 LEU A C 1
ATOM 2320 O O . LEU A 1 303 ? 11.618 -14.296 -16.209 1.00 89.56 303 LEU A O 1
ATOM 2324 N N . THR A 1 304 ? 11.061 -15.269 -14.254 1.00 90.00 304 THR A N 1
ATOM 2325 C CA . THR A 1 304 ? 10.827 -16.611 -14.795 1.00 90.00 304 THR A CA 1
ATOM 2326 C C . THR A 1 304 ? 9.705 -16.602 -15.830 1.00 90.00 304 THR A C 1
ATOM 2328 O O . THR A 1 304 ? 9.892 -17.085 -16.947 1.00 90.00 304 THR A O 1
ATOM 2331 N N . LEU A 1 305 ? 8.560 -15.998 -15.498 1.00 90.31 305 LEU A N 1
ATOM 2332 C CA . LEU A 1 305 ? 7.421 -15.894 -16.411 1.00 90.31 305 LEU A CA 1
ATOM 2333 C C . LEU A 1 305 ? 7.782 -15.115 -17.683 1.00 90.31 305 LEU A C 1
ATOM 2335 O O . LEU A 1 305 ? 7.410 -15.498 -18.788 1.00 90.31 305 LEU A O 1
ATOM 2339 N N . ALA A 1 306 ? 8.530 -14.024 -17.550 1.00 87.50 306 ALA A N 1
ATOM 2340 C CA . ALA A 1 306 ? 8.923 -13.219 -18.697 1.00 87.50 306 ALA A CA 1
ATOM 2341 C C . ALA A 1 306 ? 9.945 -13.916 -19.600 1.00 87.50 306 ALA A C 1
ATOM 2343 O O . ALA A 1 306 ? 9.856 -13.784 -20.819 1.00 87.50 306 ALA A O 1
ATOM 2344 N N . ALA A 1 307 ? 10.873 -14.689 -19.029 1.00 86.94 307 ALA A N 1
ATOM 2345 C CA . ALA A 1 307 ? 11.783 -15.527 -19.805 1.00 86.94 307 ALA A CA 1
ATOM 2346 C C . ALA A 1 307 ? 11.018 -16.590 -20.612 1.00 86.94 307 ALA A C 1
ATOM 2348 O O . ALA A 1 307 ? 11.320 -16.800 -21.786 1.00 86.94 307 ALA A O 1
ATOM 2349 N N . GLN A 1 308 ? 9.991 -17.206 -20.014 1.00 87.88 308 GLN A N 1
ATOM 2350 C CA . GLN A 1 308 ? 9.110 -18.154 -20.704 1.00 87.88 308 GLN A CA 1
ATOM 2351 C C . GLN A 1 308 ? 8.394 -17.483 -21.882 1.00 87.88 308 GLN A C 1
ATOM 2353 O O . GLN A 1 308 ? 8.488 -17.973 -23.005 1.00 87.88 308 GLN A O 1
ATOM 2358 N N . LEU A 1 309 ? 7.781 -16.317 -21.662 1.00 85.06 309 LEU A N 1
ATOM 2359 C CA . LEU A 1 309 ? 7.087 -15.562 -22.711 1.00 85.06 309 LEU A CA 1
ATOM 2360 C C . LEU A 1 309 ? 8.013 -15.092 -23.848 1.00 85.06 309 LEU A C 1
ATOM 2362 O O . LEU A 1 309 ? 7.571 -15.022 -24.990 1.00 85.06 309 LEU A O 1
ATOM 2366 N N . GLU A 1 310 ? 9.283 -14.764 -23.576 1.00 81.19 310 GLU A N 1
ATOM 2367 C CA . GLU A 1 310 ? 10.252 -14.444 -24.643 1.00 81.19 310 GLU A CA 1
ATOM 2368 C C . GLU A 1 310 ? 10.731 -15.692 -25.406 1.00 81.19 310 GLU A C 1
ATOM 2370 O O . GLU A 1 310 ? 11.158 -15.573 -26.555 1.00 81.19 310 GLU A O 1
ATOM 2375 N N . SER A 1 311 ? 10.673 -16.874 -24.784 1.00 78.06 311 SER A N 1
ATOM 2376 C CA . SER A 1 311 ? 11.055 -18.147 -25.408 1.00 78.06 311 SER A CA 1
ATOM 2377 C C . SER A 1 311 ? 9.944 -18.780 -26.252 1.00 78.06 311 SER A C 1
ATOM 2379 O O . SER A 1 311 ? 10.233 -19.614 -27.112 1.00 78.06 311 SER A O 1
ATOM 2381 N N . GLU A 1 312 ? 8.685 -18.387 -26.035 1.00 74.44 312 GLU A N 1
ATOM 2382 C CA . GLU A 1 312 ? 7.567 -18.842 -26.856 1.00 74.44 312 GLU A CA 1
ATOM 2383 C C . GLU A 1 312 ? 7.734 -18.332 -28.299 1.00 74.44 312 GLU A C 1
ATOM 2385 O O . GLU A 1 312 ? 7.907 -17.128 -28.524 1.00 74.44 312 GLU A O 1
ATOM 2390 N N . PRO A 1 313 ? 7.691 -19.216 -29.316 1.00 55.91 313 PRO A N 1
ATOM 2391 C CA . PRO A 1 313 ? 7.720 -18.776 -30.698 1.00 55.91 313 PRO A CA 1
ATOM 2392 C C . PRO A 1 313 ? 6.495 -17.897 -30.940 1.00 55.91 313 PRO A C 1
ATOM 2394 O O . PRO A 1 313 ? 5.364 -18.358 -30.798 1.00 55.91 313 PRO A O 1
ATOM 2397 N N . SER A 1 314 ? 6.736 -16.630 -31.298 1.00 56.88 314 SER A N 1
ATOM 2398 C CA . SER A 1 314 ? 5.706 -15.685 -31.741 1.00 56.88 314 SER A CA 1
ATOM 2399 C C . SER A 1 314 ? 4.685 -16.423 -32.604 1.00 56.88 314 SER A C 1
ATOM 2401 O O . SER A 1 314 ? 5.033 -16.914 -33.682 1.00 56.88 314 SER A O 1
ATOM 2403 N N . ALA A 1 315 ? 3.439 -16.523 -32.134 1.00 47.66 315 ALA A N 1
ATOM 2404 C CA . ALA A 1 315 ? 2.334 -17.117 -32.877 1.00 47.66 315 ALA A CA 1
ATOM 2405 C C . ALA A 1 315 ? 1.873 -16.182 -34.018 1.00 47.66 315 ALA A C 1
ATOM 2407 O O . ALA A 1 315 ? 0.727 -15.760 -34.069 1.00 47.66 315 ALA A O 1
ATOM 2408 N N . ASN A 1 316 ? 2.812 -15.898 -34.925 1.00 50.44 316 ASN A N 1
ATOM 2409 C CA . ASN A 1 316 ? 2.700 -15.576 -36.345 1.00 50.44 316 ASN A CA 1
ATOM 2410 C C . ASN A 1 316 ? 1.827 -14.351 -36.752 1.00 50.44 316 ASN A C 1
ATOM 2412 O O . ASN A 1 316 ? 1.288 -13.639 -35.914 1.00 50.44 316 ASN A O 1
ATOM 2416 N N . PRO A 1 317 ? 1.822 -13.952 -38.037 1.00 54.88 317 PRO A N 1
ATOM 2417 C CA . PRO A 1 317 ? 2.664 -12.868 -38.531 1.00 54.88 317 PRO A CA 1
ATOM 2418 C C . PRO A 1 317 ? 1.842 -11.787 -39.261 1.00 54.88 317 PRO A C 1
ATOM 2420 O O . PRO A 1 317 ? 0.651 -11.933 -39.501 1.00 54.88 317 PRO A O 1
ATOM 2423 N N . ASN A 1 318 ? 2.513 -10.704 -39.645 1.00 43.47 318 ASN A N 1
ATOM 2424 C CA . ASN A 1 318 ? 2.223 -9.865 -40.815 1.00 43.47 318 ASN A CA 1
ATOM 2425 C C . ASN A 1 318 ? 0.831 -10.037 -41.490 1.00 43.47 318 ASN A C 1
ATOM 2427 O O . ASN A 1 318 ? 0.663 -10.956 -42.301 1.00 43.47 318 ASN A O 1
ATOM 2431 N N . PRO A 1 319 ? -0.149 -9.138 -41.270 1.00 44.72 319 PRO A N 1
ATOM 2432 C CA . PRO A 1 319 ? -1.304 -9.064 -42.146 1.00 44.72 319 PRO A CA 1
ATOM 2433 C C . PRO A 1 319 ? -0.833 -8.406 -43.442 1.00 44.72 319 PRO A C 1
ATOM 2435 O O . PRO A 1 319 ? -0.737 -7.185 -43.535 1.00 44.72 319 PRO A O 1
ATOM 2438 N N . ASN A 1 320 ? -0.478 -9.224 -44.430 1.00 40.81 320 ASN A N 1
ATOM 2439 C CA . ASN A 1 320 ? -0.271 -8.782 -45.802 1.00 40.81 320 ASN A CA 1
ATOM 2440 C C . ASN A 1 320 ? -1.508 -7.966 -46.241 1.00 40.81 320 ASN A C 1
ATOM 2442 O O . ASN A 1 320 ? -2.588 -8.553 -46.353 1.00 40.81 320 ASN A O 1
ATOM 2446 N N . PRO A 1 321 ? -1.421 -6.640 -46.464 1.00 46.38 321 PRO A N 1
ATOM 2447 C CA . PRO A 1 321 ? -2.568 -5.858 -46.876 1.00 46.38 321 PRO A CA 1
ATOM 2448 C C . PRO A 1 321 ? -2.607 -5.892 -48.398 1.00 46.38 321 PRO A C 1
ATOM 2450 O O . PRO A 1 321 ? -2.269 -4.917 -49.061 1.00 46.38 321 PRO A O 1
ATOM 2453 N N . ASN A 1 322 ? -2.956 -7.041 -48.966 1.00 43.53 322 ASN A N 1
ATOM 2454 C CA . ASN A 1 322 ? -3.412 -7.045 -50.342 1.00 43.53 322 ASN A CA 1
ATOM 2455 C C . ASN A 1 322 ? -4.372 -8.203 -50.601 1.00 43.53 322 ASN A C 1
ATOM 2457 O O . ASN A 1 322 ? -3.958 -9.344 -50.804 1.00 43.53 322 ASN A O 1
ATOM 2461 N N . PRO A 1 323 ? -5.659 -7.875 -50.689 1.00 43.25 323 PRO A N 1
ATOM 2462 C CA . PRO A 1 323 ? -6.443 -8.313 -51.811 1.00 43.25 323 PRO A CA 1
ATOM 2463 C C . PRO A 1 323 ? -6.863 -7.055 -52.557 1.00 43.25 323 PRO A C 1
ATOM 2465 O O . PRO A 1 323 ? -7.661 -6.264 -52.065 1.00 43.25 323 PRO A O 1
ATOM 2468 N N . ASN A 1 324 ? -6.292 -6.875 -53.737 1.00 40.28 324 ASN A N 1
ATOM 2469 C CA . ASN A 1 324 ? -6.898 -6.084 -54.787 1.00 40.28 324 ASN A CA 1
ATOM 2470 C C . ASN A 1 324 ? -8.189 -6.801 -55.222 1.00 40.28 324 ASN A C 1
ATOM 2472 O O . ASN A 1 324 ? -8.110 -7.990 -55.553 1.00 40.28 324 ASN A O 1
ATOM 2476 N N . PRO A 1 325 ? -9.345 -6.122 -55.277 1.00 46.81 325 PRO A N 1
ATOM 2477 C CA . PRO A 1 325 ? -10.368 -6.499 -56.230 1.00 46.81 325 PRO A CA 1
ATOM 2478 C C . PRO A 1 325 ? -10.789 -5.272 -57.049 1.00 46.81 325 PRO A C 1
ATOM 2480 O O . PRO A 1 325 ? -11.414 -4.352 -56.519 1.00 46.81 325 PRO A O 1
ATOM 2483 N N . ASN A 1 326 ? -10.515 -5.378 -58.352 1.00 38.47 326 ASN A N 1
ATOM 2484 C CA . ASN A 1 326 ? -10.905 -4.506 -59.469 1.00 38.47 326 ASN A CA 1
ATOM 2485 C C . ASN A 1 326 ? -10.005 -3.302 -59.753 1.00 38.47 326 ASN A C 1
ATOM 2487 O O . ASN A 1 326 ? -10.143 -2.255 -59.087 1.00 38.47 326 ASN A O 1
#